Protein AF-0000000087526641 (afdb_homodimer)

Structure (mmCIF, N/CA/C/O backbone):
data_AF-0000000087526641-model_v1
#
loop_
_entity.id
_entity.type
_entity.pdbx_description
1 polymer 'Acetyltransferase (Isoleucine patch superfamily)'
#
loop_
_atom_site.group_PDB
_atom_site.id
_atom_site.type_symbol
_atom_site.label_atom_id
_atom_site.label_alt_id
_atom_site.label_comp_id
_atom_site.label_asym_id
_atom_site.label_entity_id
_atom_site.label_seq_id
_atom_site.pdbx_PDB_ins_code
_atom_site.Cartn_x
_atom_site.Cartn_y
_atom_site.Cartn_z
_atom_site.occupancy
_atom_site.B_iso_or_equiv
_atom_site.auth_seq_id
_atom_site.auth_comp_id
_atom_site.auth_asym_id
_atom_site.auth_atom_id
_atom_site.pdbx_PDB_model_num
ATOM 1 N N . MET A 1 1 ? -10.688 6.406 -19.516 1 28.36 1 MET A N 1
ATOM 2 C CA . MET A 1 1 ? -10.789 7.805 -19.109 1 28.36 1 MET A CA 1
ATOM 3 C C . MET A 1 1 ? -11.125 7.918 -17.625 1 28.36 1 MET A C 1
ATOM 5 O O . MET A 1 1 ? -11.938 7.152 -17.109 1 28.36 1 MET A O 1
ATOM 9 N N . PRO A 1 2 ? -10.258 8.531 -16.812 1 39.28 2 PRO A N 1
ATOM 10 C CA . PRO A 1 2 ? -10.672 8.625 -15.414 1 39.28 2 PRO A CA 1
ATOM 11 C C . PRO A 1 2 ? -12.102 9.133 -15.25 1 39.28 2 PRO A C 1
ATOM 13 O O . PRO A 1 2 ? -12.586 9.891 -16.094 1 39.28 2 PRO A O 1
ATOM 16 N N . ASP A 1 3 ? -12.977 8.375 -14.781 1 41.03 3 ASP A N 1
ATOM 17 C CA . ASP A 1 3 ? -14.375 8.766 -14.656 1 41.03 3 ASP A CA 1
ATOM 18 C C . ASP A 1 3 ? -14.5 10.219 -14.188 1 41.03 3 ASP A C 1
ATOM 20 O O . ASP A 1 3 ? -14.203 10.531 -13.039 1 41.03 3 ASP A O 1
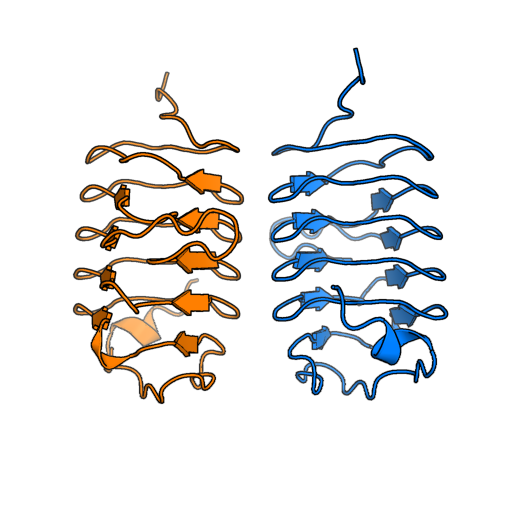ATOM 24 N N . LYS A 1 4 ? -14.266 11.195 -14.984 1 44.34 4 LYS A N 1
ATOM 25 C CA . LYS A 1 4 ? -14.438 12.641 -14.828 1 44.34 4 LYS A CA 1
ATOM 26 C C . LYS A 1 4 ? -15.68 12.961 -13.992 1 44.34 4 LYS A C 1
ATOM 28 O O . LYS A 1 4 ? -15.859 14.094 -13.562 1 44.34 4 LYS A O 1
ATOM 33 N N . SER A 1 5 ? -16.641 12.141 -14.07 1 49.41 5 SER A N 1
ATOM 34 C CA . SER A 1 5 ? -17.953 12.477 -13.492 1 49.41 5 SER A CA 1
ATOM 35 C C . SER A 1 5 ? -17.859 12.656 -11.984 1 49.41 5 SER A C 1
ATOM 37 O O . SER A 1 5 ? -18.562 13.484 -11.406 1 49.41 5 SER A O 1
ATOM 39 N N . ARG A 1 6 ? -16.891 11.953 -11.359 1 49.66 6 ARG A N 1
ATOM 40 C CA . ARG A 1 6 ? -16.891 12.008 -9.898 1 49.66 6 ARG A CA 1
ATOM 41 C C . ARG A 1 6 ? -16.531 13.406 -9.398 1 49.66 6 ARG A C 1
ATOM 43 O O . ARG A 1 6 ? -17.016 13.844 -8.359 1 49.66 6 ARG A O 1
ATOM 50 N N . PHE A 1 7 ? -15.766 14.125 -10.195 1 58.38 7 PHE A N 1
ATOM 51 C CA . PHE A 1 7 ? -15.32 15.422 -9.695 1 58.38 7 PHE A CA 1
ATOM 52 C C . PHE A 1 7 ? -16.328 16.516 -10.031 1 58.38 7 PHE A C 1
ATOM 54 O O . PHE A 1 7 ? -16.297 17.594 -9.445 1 58.38 7 PHE A O 1
ATOM 61 N N . GLU A 1 8 ? -17 16.312 -11.117 1 62.09 8 GLU A N 1
ATOM 62 C CA . GLU A 1 8 ? -18 17.328 -11.398 1 62.09 8 GLU A CA 1
ATOM 63 C C . GLU A 1 8 ? -18.938 17.516 -10.211 1 62.09 8 GLU A C 1
ATOM 65 O O . GLU A 1 8 ? -19.359 18.641 -9.914 1 62.09 8 GLU A O 1
ATOM 70 N N . HIS A 1 9 ? -19.219 16.422 -9.469 1 80.5 9 HIS A N 1
ATOM 71 C CA . HIS A 1 9 ? -20.094 16.516 -8.305 1 80.5 9 HIS A CA 1
ATOM 72 C C . HIS A 1 9 ? -19.391 16.016 -7.051 1 80.5 9 HIS A C 1
ATOM 74 O O . HIS A 1 9 ? -19.938 15.172 -6.324 1 80.5 9 HIS A O 1
ATOM 80 N N . TRP A 1 10 ? -18.375 16.688 -6.691 1 84.5 10 TRP A N 1
ATOM 81 C CA . TRP A 1 10 ? -17.641 16.25 -5.504 1 84.5 10 TRP A CA 1
ATOM 82 C C . TRP A 1 10 ? -18.422 16.547 -4.238 1 84.5 10 TRP A C 1
ATOM 84 O O . TRP A 1 10 ? -19.016 17.625 -4.109 1 84.5 10 TRP A O 1
ATOM 94 N N . GLU A 1 11 ? -18.484 15.492 -3.361 1 88.25 11 GLU A N 1
ATOM 95 C CA . GLU A 1 11 ? -19.062 15.648 -2.031 1 88.25 11 GLU A CA 1
ATOM 96 C C . GLU A 1 11 ? -18.094 15.195 -0.948 1 88.25 11 GLU A C 1
ATOM 98 O O . GLU A 1 11 ? -17.281 14.289 -1.168 1 88.25 11 GLU A O 1
ATOM 103 N N . TYR A 1 12 ? -18.125 15.969 0.094 1 91.25 12 TYR A N 1
ATOM 104 C CA . TYR A 1 12 ? -17.328 15.555 1.242 1 91.25 12 TYR A CA 1
ATOM 105 C C . TYR A 1 12 ? -17.641 14.117 1.633 1 91.25 12 TYR A C 1
ATOM 107 O O . TYR A 1 12 ? -18.812 13.742 1.772 1 91.25 12 TYR A O 1
ATOM 115 N N . PRO A 1 13 ? -16.625 13.383 1.799 1 93.81 13 PRO A N 1
ATOM 116 C CA . PRO A 1 13 ? -16.891 11.984 2.123 1 93.81 13 PRO A CA 1
ATOM 117 C C . PRO A 1 13 ? -17.406 11.797 3.551 1 93.81 13 PRO A C 1
ATOM 119 O O . PRO A 1 13 ? -17.047 12.57 4.445 1 93.81 13 PRO A O 1
ATOM 122 N N . GLU A 1 14 ? -18.312 10.805 3.734 1 96.38 14 GLU A N 1
ATOM 123 C CA . GLU A 1 14 ? -18.672 10.406 5.086 1 96.38 14 GLU A CA 1
ATOM 124 C C . GLU A 1 14 ? -17.531 9.672 5.777 1 96.38 14 GLU A C 1
ATOM 126 O O . GLU A 1 14 ? -17.078 8.633 5.305 1 96.38 14 GLU A O 1
ATOM 131 N N . ILE A 1 15 ? -17.062 10.266 6.895 1 97.69 15 ILE A N 1
ATOM 132 C CA . ILE A 1 15 ? -15.906 9.711 7.594 1 97.69 15 ILE A CA 1
ATOM 133 C C . ILE A 1 15 ? -16.297 9.367 9.031 1 97.69 15 ILE A C 1
ATOM 135 O O . ILE A 1 15 ? -16.781 10.219 9.773 1 97.69 15 ILE A O 1
ATOM 139 N N . LYS A 1 16 ? -16.188 8.109 9.398 1 98.12 16 LYS A N 1
ATOM 140 C CA . LYS A 1 16 ? -16.266 7.637 10.773 1 98.12 16 LYS A CA 1
ATOM 141 C C . LYS A 1 16 ? -14.883 7.234 11.297 1 98.12 16 LYS A C 1
ATOM 143 O O . LYS A 1 16 ? -14.156 6.496 10.625 1 98.12 16 LYS A O 1
ATOM 148 N N . ASP A 1 17 ? -14.57 7.688 12.469 1 98.38 17 ASP A N 1
ATOM 149 C CA . ASP A 1 17 ? -13.25 7.457 13.047 1 98.38 17 ASP A CA 1
ATOM 150 C C . ASP A 1 17 ? -12.945 5.961 13.141 1 98.38 17 ASP A C 1
ATOM 152 O O . ASP A 1 17 ? -13.688 5.207 13.766 1 98.38 17 ASP A O 1
ATOM 156 N N . GLY A 1 18 ? -11.812 5.617 12.438 1 97.88 18 GLY A N 1
ATOM 157 C CA . GLY A 1 18 ? -11.344 4.246 12.539 1 97.88 18 GLY A CA 1
ATOM 158 C C . GLY A 1 18 ? -12.125 3.279 11.672 1 97.88 18 GLY A C 1
ATOM 159 O O . GLY A 1 18 ? -11.906 2.068 11.734 1 97.88 18 GLY A O 1
ATOM 160 N N . ALA A 1 19 ? -13.016 3.766 10.93 1 97.62 19 ALA A N 1
ATOM 161 C CA . ALA A 1 19 ? -13.836 2.91 10.07 1 97.62 19 ALA A CA 1
ATOM 162 C C . ALA A 1 19 ? -13.57 3.195 8.602 1 97.62 19 ALA A C 1
ATOM 164 O O . ALA A 1 19 ? -13.258 4.328 8.227 1 97.62 19 ALA A O 1
ATOM 165 N N . LEU A 1 20 ? -13.742 2.168 7.828 1 97.69 20 LEU A N 1
ATOM 166 C CA . LEU A 1 20 ? -13.57 2.32 6.387 1 97.69 20 LEU A CA 1
ATOM 167 C C . LEU A 1 20 ? -14.648 3.225 5.805 1 97.69 20 LEU A C 1
ATOM 169 O O . LEU A 1 20 ? -15.82 3.125 6.184 1 97.69 20 LEU A O 1
ATOM 173 N N . THR A 1 21 ? -14.281 4.148 4.918 1 97.5 21 THR A N 1
ATOM 174 C CA . THR A 1 21 ? -15.25 4.863 4.094 1 97.5 21 THR A CA 1
ATOM 175 C C . THR A 1 21 ? -15.82 3.953 3.01 1 97.5 21 THR A C 1
ATOM 177 O O . THR A 1 21 ? -15.359 2.822 2.84 1 97.5 21 THR A O 1
ATOM 180 N N . LYS A 1 22 ? -16.781 4.449 2.27 1 95.5 22 LYS A N 1
ATOM 181 C CA . LYS A 1 22 ? -17.328 3.676 1.162 1 95.5 22 LYS A CA 1
ATOM 182 C C . LYS A 1 22 ? -16.297 3.482 0.054 1 95.5 22 LYS A C 1
ATOM 184 O O . LYS A 1 22 ? -16.484 2.645 -0.833 1 95.5 22 LYS A O 1
ATOM 189 N N . PHE A 1 23 ? -15.227 4.254 0.122 1 95.44 23 PHE A N 1
ATOM 190 C CA . PHE A 1 23 ? -14.172 4.172 -0.886 1 95.44 23 PHE A CA 1
ATOM 191 C C . PHE A 1 23 ? -13.016 3.318 -0.39 1 95.44 23 PHE A C 1
ATOM 193 O O . PHE A 1 23 ? -11.953 3.289 -1.01 1 95.44 23 PHE A O 1
ATOM 200 N N . ASN A 1 24 ? -13.109 2.719 0.778 1 97.19 24 ASN A N 1
ATOM 201 C CA . ASN A 1 24 ? -12.219 1.711 1.341 1 97.19 24 ASN A CA 1
ATOM 202 C C . ASN A 1 24 ? -10.906 2.328 1.821 1 97.19 24 ASN A C 1
ATOM 204 O O . ASN A 1 24 ? -9.844 1.716 1.695 1 97.19 24 ASN A O 1
ATOM 208 N N . TRP A 1 25 ? -10.977 3.568 2.182 1 97.88 25 TRP A N 1
ATOM 209 C CA . TRP A 1 25 ? -9.891 4.152 2.961 1 97.88 25 TRP A CA 1
ATOM 210 C C . TRP A 1 25 ? -10.383 4.586 4.34 1 97.88 25 TRP A C 1
ATOM 212 O O . TRP A 1 25 ? -11.594 4.68 4.574 1 97.88 25 TRP A O 1
ATOM 222 N N . LEU A 1 26 ? -9.438 4.703 5.301 1 97.69 26 LEU A N 1
ATOM 223 C CA . LEU A 1 26 ? -9.898 5.062 6.637 1 97.69 26 LEU A CA 1
ATOM 224 C C . LEU A 1 26 ? -8.938 6.039 7.301 1 97.69 26 LEU A C 1
ATOM 226 O O . LEU A 1 26 ? -7.805 6.215 6.844 1 97.69 26 LEU A O 1
ATOM 230 N N . VAL A 1 27 ? -9.469 6.781 8.289 1 98.5 27 VAL A N 1
ATOM 231 C CA . VAL A 1 27 ? -8.711 7.707 9.125 1 98.5 27 VAL A CA 1
ATOM 232 C C . VAL A 1 27 ? -8.914 7.367 10.594 1 98.5 27 VAL A C 1
ATOM 234 O O . VAL A 1 27 ? -10.039 7.09 11.023 1 98.5 27 VAL A O 1
ATOM 237 N N . GLN A 1 28 ? -7.836 7.215 11.281 1 98.62 28 GLN A N 1
ATOM 238 C CA . GLN A 1 28 ? -7.875 7.219 12.734 1 98.62 28 GLN A CA 1
ATOM 239 C C . GLN A 1 28 ? -7.625 8.617 13.289 1 98.62 28 GLN A C 1
ATOM 241 O O . GLN A 1 28 ? -6.789 9.359 12.766 1 98.62 28 GLN A O 1
ATOM 246 N N . ASN A 1 29 ? -8.383 8.977 14.406 1 98.56 29 ASN A N 1
ATOM 247 C CA . ASN A 1 29 ? -8.281 10.312 14.984 1 98.56 29 ASN A CA 1
ATOM 248 C C . ASN A 1 29 ? -8.773 11.383 14.016 1 98.56 29 ASN A C 1
ATOM 250 O O . ASN A 1 29 ? -8.062 12.359 13.75 1 98.56 29 ASN A O 1
ATOM 254 N N . LYS A 1 30 ? -9.969 11.203 13.555 1 98.19 30 LYS A N 1
ATOM 255 C CA . LYS A 1 30 ? -10.57 12.023 12.508 1 98.19 30 LYS A CA 1
ATOM 256 C C . LYS A 1 30 ? -10.602 13.492 12.906 1 98.19 30 LYS A C 1
ATOM 258 O O . LYS A 1 30 ? -10.539 14.375 12.055 1 98.19 30 LYS A O 1
ATOM 263 N N . ALA A 1 31 ? -10.688 13.766 14.148 1 98.31 31 ALA A N 1
ATOM 264 C CA . ALA A 1 31 ? -10.742 15.141 14.625 1 98.31 31 ALA A CA 1
ATOM 265 C C . ALA A 1 31 ? -9.508 15.93 14.18 1 98.31 31 ALA A C 1
ATOM 267 O O . ALA A 1 31 ? -9.547 17.156 14.094 1 98.31 31 ALA A O 1
ATOM 268 N N . GLY A 1 32 ? -8.406 15.195 13.891 1 98.81 32 GLY A N 1
ATOM 269 C CA . GLY A 1 32 ? -7.164 15.836 13.508 1 98.81 32 GLY A CA 1
ATOM 270 C C . GLY A 1 32 ? -7.023 16.016 12.008 1 98.81 32 GLY A C 1
ATOM 271 O O . GLY A 1 32 ? -6.02 16.547 11.531 1 98.81 32 GLY A O 1
ATOM 272 N N . LEU A 1 33 ? -7.973 15.609 11.211 1 98.75 33 LEU A N 1
ATOM 273 C CA . LEU A 1 33 ? -7.922 15.672 9.758 1 98.75 33 LEU A CA 1
ATOM 274 C C . LEU A 1 33 ? -8.633 16.922 9.242 1 98.75 33 LEU A C 1
ATOM 276 O O . LEU A 1 33 ? -9.781 17.188 9.617 1 98.75 33 LEU A O 1
ATOM 280 N N . GLU A 1 34 ? -7.973 17.719 8.523 1 98.69 34 GLU A N 1
ATOM 281 C CA . GLU A 1 34 ? -8.562 18.781 7.719 1 98.69 34 GLU A CA 1
ATOM 282 C C . GLU A 1 34 ? -8.516 18.438 6.234 1 98.69 34 GLU A C 1
ATOM 284 O O . GLU A 1 34 ? -7.441 18.25 5.668 1 98.69 34 GLU A O 1
ATOM 289 N N . LEU A 1 35 ? -9.633 18.375 5.613 1 98.19 35 LEU A N 1
ATOM 290 C CA . LEU A 1 35 ? -9.742 17.953 4.223 1 98.19 35 LEU A CA 1
ATOM 291 C C . LEU A 1 35 ? -10.281 19.078 3.355 1 98.19 35 LEU A C 1
ATOM 293 O O . LEU A 1 35 ? -11.352 19.625 3.639 1 98.19 35 LEU A O 1
ATOM 297 N N . GLY A 1 36 ? -9.5 19.375 2.334 1 97.69 36 GLY A N 1
ATOM 298 C CA . GLY A 1 36 ? -9.891 20.438 1.414 1 97.69 36 GLY A CA 1
ATOM 299 C C . GLY A 1 36 ? -10.852 19.969 0.34 1 97.69 36 GLY A C 1
ATOM 300 O O . GLY A 1 36 ? -11.312 18.828 0.363 1 97.69 36 GLY A O 1
ATOM 301 N N . TYR A 1 37 ? -11.148 20.859 -0.579 1 96.44 37 TYR A N 1
ATOM 302 C CA . TYR A 1 37 ? -12.102 20.641 -1.658 1 96.44 37 TYR A CA 1
ATOM 303 C C . TYR A 1 37 ? -11.5 19.75 -2.74 1 96.44 37 TYR A C 1
ATOM 305 O O . TYR A 1 37 ? -10.328 19.906 -3.098 1 96.44 37 TYR A O 1
ATOM 313 N N . ARG A 1 38 ? -12.328 18.766 -3.264 1 97 38 ARG A N 1
ATOM 314 C CA . ARG A 1 38 ? -12.008 17.938 -4.43 1 97 38 ARG A CA 1
ATOM 315 C C . ARG A 1 38 ? -10.758 17.109 -4.188 1 97 38 ARG A C 1
ATOM 317 O O . ARG A 1 38 ? -9.93 16.938 -5.086 1 97 38 ARG A O 1
ATOM 324 N N . VAL A 1 39 ? -10.57 16.719 -2.949 1 97.81 39 VAL A N 1
ATOM 325 C CA . VAL A 1 39 ? -9.523 15.75 -2.633 1 97.81 39 VAL A CA 1
ATOM 326 C C . VAL A 1 39 ? -9.961 14.359 -3.076 1 97.81 39 VAL A C 1
ATOM 328 O O . VAL A 1 39 ? -11.117 13.977 -2.896 1 97.81 39 VAL A O 1
ATOM 331 N N . ASP A 1 40 ? -9.023 13.625 -3.666 1 97.31 40 ASP A N 1
ATOM 332 C CA . ASP A 1 40 ? -9.242 12.25 -4.09 1 97.31 40 ASP A CA 1
ATOM 333 C C . ASP A 1 40 ? -8.312 11.289 -3.348 1 97.31 40 ASP A C 1
ATOM 335 O O . ASP A 1 40 ? -7.094 11.383 -3.469 1 97.31 40 ASP A O 1
ATOM 339 N N . ILE A 1 41 ? -8.852 10.359 -2.59 1 98.38 41 ILE A N 1
ATOM 340 C CA . ILE A 1 41 ? -8.062 9.398 -1.818 1 98.38 41 ILE A CA 1
ATOM 341 C C . ILE A 1 41 ? -8.367 7.98 -2.299 1 98.38 41 ILE A C 1
ATOM 343 O O . ILE A 1 41 ? -9.516 7.531 -2.246 1 98.38 41 ILE A O 1
ATOM 347 N N . GLY A 1 42 ? -7.277 7.273 -2.68 1 98.5 42 GLY A N 1
ATOM 348 C CA . GLY A 1 42 ? -7.426 5.938 -3.236 1 98.5 42 GLY A CA 1
ATOM 349 C C . GLY A 1 42 ? -7.727 4.883 -2.189 1 98.5 42 GLY A C 1
ATOM 350 O O . GLY A 1 42 ? -7.438 5.074 -1.007 1 98.5 42 GLY A O 1
ATOM 351 N N 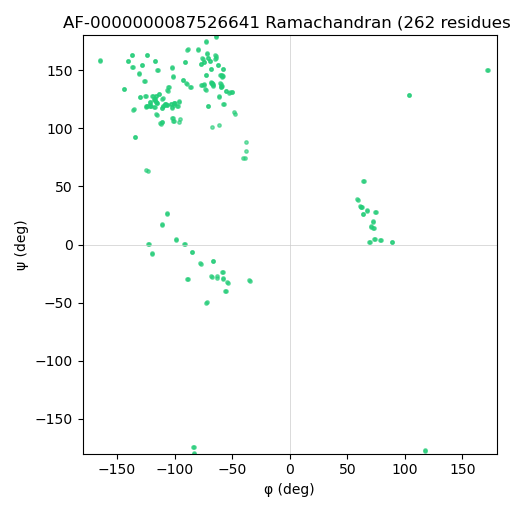. ALA A 1 43 ? -8.273 3.752 -2.672 1 98.19 43 ALA A N 1
ATOM 352 C CA . ALA A 1 43 ? -8.648 2.633 -1.809 1 98.19 43 ALA A CA 1
ATOM 353 C C . ALA A 1 43 ? -7.438 2.117 -1.03 1 98.19 43 ALA A C 1
ATOM 355 O O . ALA A 1 43 ? -6.309 2.18 -1.515 1 98.19 43 ALA A O 1
ATOM 356 N N . PHE A 1 44 ? -7.688 1.664 0.286 1 98.75 44 PHE A N 1
ATOM 357 C CA . PHE A 1 44 ? -6.711 0.988 1.136 1 98.75 44 PHE A CA 1
ATOM 358 C C . PHE A 1 44 ? -5.652 1.965 1.626 1 98.75 44 PHE A C 1
ATOM 360 O O . PHE A 1 44 ? -4.531 1.562 1.95 1 98.75 44 PHE A O 1
ATOM 367 N N . THR A 1 45 ? -5.996 3.254 1.57 1 98.81 45 THR A N 1
ATOM 368 C CA . THR A 1 45 ? -5.16 4.27 2.197 1 98.81 45 THR A CA 1
ATOM 369 C C . THR A 1 45 ? -5.523 4.438 3.67 1 98.81 45 THR A C 1
ATOM 371 O O . THR A 1 45 ? -6.703 4.418 4.027 1 98.81 45 THR A O 1
ATOM 374 N N . TYR A 1 46 ? -4.504 4.508 4.449 1 98.81 46 TYR A N 1
ATOM 375 C CA . TYR A 1 46 ? -4.645 4.656 5.895 1 98.81 46 TYR A CA 1
ATOM 376 C C . TYR A 1 46 ? -4.062 5.984 6.363 1 98.81 46 TYR A C 1
ATOM 378 O O . TYR A 1 46 ? -2.918 6.316 6.043 1 98.81 46 TYR A O 1
ATOM 386 N N . ILE A 1 47 ? -4.891 6.75 7.133 1 98.88 47 ILE A N 1
ATOM 387 C CA . ILE A 1 47 ? -4.465 8.039 7.672 1 98.88 47 ILE A CA 1
ATOM 388 C C . ILE A 1 47 ? -4.559 8.016 9.195 1 98.88 47 ILE A C 1
ATOM 390 O O . ILE A 1 47 ? -5.617 7.715 9.758 1 98.88 47 ILE A O 1
ATOM 394 N N . ASN A 1 48 ? -3.506 8.227 9.852 1 98.75 48 ASN A N 1
ATOM 395 C CA . ASN A 1 48 ? -3.506 8.516 11.281 1 98.75 48 ASN A CA 1
ATOM 396 C C . ASN A 1 48 ? -3.299 10 11.555 1 98.75 48 ASN A C 1
ATOM 398 O O . ASN A 1 48 ? -2.182 10.508 11.43 1 98.75 48 ASN A O 1
ATOM 402 N N . ALA A 1 49 ? -4.352 10.703 12.016 1 98.81 49 ALA A N 1
ATOM 403 C CA . ALA A 1 49 ? -4.328 12.164 12.102 1 98.81 49 ALA A CA 1
ATOM 404 C C . ALA A 1 49 ? -4.195 12.625 13.555 1 98.81 49 ALA A C 1
ATOM 406 O O . ALA A 1 49 ? -4.621 13.734 13.898 1 98.81 49 ALA A O 1
ATOM 407 N N . ARG A 1 50 ? -3.605 11.805 14.375 1 98.56 50 ARG A N 1
ATOM 408 C CA . ARG A 1 50 ? -3.518 12.078 15.805 1 98.56 50 ARG A CA 1
ATOM 409 C C . ARG A 1 50 ? -2.854 13.43 16.062 1 98.56 50 ARG A C 1
ATOM 411 O O . ARG A 1 50 ? -3.27 14.172 16.953 1 98.56 50 ARG A O 1
ATOM 418 N N . PHE A 1 51 ? -1.833 13.758 15.32 1 98.75 51 PHE A N 1
ATOM 419 C CA . PHE A 1 51 ? -1.102 15 15.531 1 98.75 51 PHE A CA 1
ATOM 420 C C . PHE A 1 51 ? -1.329 15.969 14.383 1 98.75 51 PHE A C 1
ATOM 422 O O . PHE A 1 51 ? -0.523 16.875 14.156 1 98.75 51 PHE A O 1
ATOM 429 N N . GLY A 1 52 ? -2.334 15.703 13.656 1 98.81 52 GLY A N 1
ATOM 430 C CA . GLY A 1 52 ? -2.756 16.641 12.625 1 98.81 52 GLY A CA 1
ATOM 431 C C . GLY A 1 52 ? -2.357 16.203 11.227 1 98.81 52 GLY A C 1
ATOM 432 O O . GLY A 1 52 ? -1.215 15.805 11 1 98.81 52 GLY A O 1
ATOM 433 N N . VAL A 1 53 ? -3.275 16.172 10.32 1 98.94 53 VAL A N 1
ATOM 434 C CA . VAL A 1 53 ? -3.078 15.984 8.883 1 98.94 53 VAL A CA 1
ATOM 435 C C . VAL A 1 53 ? -3.936 16.984 8.109 1 98.94 53 VAL A C 1
ATOM 437 O O . VAL A 1 53 ? -5.16 17 8.25 1 98.94 53 VAL A O 1
ATOM 440 N N . ILE A 1 54 ? -3.314 17.828 7.402 1 98.94 54 ILE A N 1
ATOM 441 C CA . ILE A 1 54 ? -4 18.797 6.551 1 98.94 54 ILE A CA 1
ATOM 442 C C . ILE A 1 54 ? -3.83 18.406 5.086 1 98.94 54 ILE A C 1
ATOM 444 O O . ILE A 1 54 ? -2.707 18.266 4.598 1 98.94 54 ILE A O 1
ATOM 448 N N . ILE A 1 55 ? -4.895 18.188 4.426 1 98.94 55 ILE A N 1
ATOM 449 C CA . ILE A 1 55 ? -4.918 17.891 2.996 1 98.94 55 ILE A CA 1
ATOM 450 C C . ILE A 1 55 ? -5.652 19.016 2.258 1 98.94 55 ILE A C 1
ATOM 452 O O . ILE A 1 55 ? -6.867 19.172 2.412 1 98.94 55 ILE A O 1
ATOM 456 N N . GLU A 1 56 ? -4.902 19.766 1.467 1 98.88 56 GLU A N 1
ATOM 457 C CA . GLU A 1 56 ? -5.461 20.953 0.827 1 98.88 56 GLU A CA 1
ATOM 458 C C . GLU A 1 56 ? -6.203 20.594 -0.458 1 98.88 56 GLU A C 1
ATOM 460 O O . GLU A 1 56 ? -6.285 19.422 -0.821 1 98.88 56 GLU A O 1
ATOM 465 N N . ASP A 1 57 ? -6.742 21.625 -1.109 1 98.62 57 ASP A N 1
ATOM 466 C CA . ASP A 1 57 ? -7.645 21.469 -2.242 1 98.62 57 ASP A CA 1
ATOM 467 C C . ASP A 1 57 ? -6.969 20.703 -3.383 1 98.62 57 ASP A C 1
ATOM 469 O O . ASP A 1 57 ? -5.793 20.938 -3.674 1 98.62 57 ASP A O 1
ATOM 473 N N . ASN A 1 58 ? -7.656 19.766 -3.982 1 98.5 58 ASN A N 1
ATOM 474 C CA . ASN A 1 58 ? -7.309 19.109 -5.242 1 98.5 58 ASN A CA 1
ATOM 475 C C . ASN A 1 58 ? -6.137 18.156 -5.074 1 98.5 58 ASN A C 1
ATOM 477 O O . ASN A 1 58 ? -5.473 17.797 -6.051 1 98.5 58 ASN A O 1
ATOM 481 N N . VAL A 1 59 ? -5.84 17.875 -3.861 1 98.81 59 VAL A N 1
ATOM 482 C CA . VAL A 1 59 ? -4.809 16.859 -3.625 1 98.81 59 VAL A CA 1
ATOM 483 C C . VAL A 1 59 ? -5.305 15.5 -4.086 1 98.81 59 VAL A C 1
ATOM 485 O O . VAL A 1 59 ? -6.477 15.156 -3.891 1 98.81 59 VAL A O 1
ATOM 488 N N . GLN A 1 60 ? -4.441 14.719 -4.746 1 98.81 60 GLN A N 1
ATOM 489 C CA . GLN A 1 60 ? -4.703 13.344 -5.156 1 98.81 60 GLN A CA 1
ATOM 490 C C . GLN A 1 60 ? -3.768 12.367 -4.453 1 98.81 60 GLN A C 1
ATOM 492 O O . GLN A 1 60 ? -2.547 12.516 -4.512 1 98.81 60 GLN A O 1
ATOM 497 N N . ILE A 1 61 ? -4.316 11.422 -3.758 1 98.88 61 ILE A N 1
ATOM 498 C CA . ILE A 1 61 ? -3.568 10.375 -3.072 1 98.88 61 ILE A CA 1
ATOM 499 C C . ILE A 1 61 ? -3.898 9.016 -3.686 1 98.88 61 ILE A C 1
ATOM 501 O O . ILE A 1 61 ? -5.062 8.617 -3.723 1 98.88 61 ILE A O 1
ATOM 505 N N . GLY A 1 62 ? -2.881 8.305 -4.188 1 98.69 62 GLY A N 1
ATOM 506 C CA . GLY A 1 62 ? -3.076 6.977 -4.754 1 98.69 62 GLY A CA 1
ATOM 507 C C . GLY A 1 62 ? -3.562 5.957 -3.738 1 98.69 62 GLY A C 1
ATOM 508 O O . GLY A 1 62 ? -3.799 6.297 -2.576 1 98.69 62 GLY A O 1
ATOM 509 N N . SER A 1 63 ? -3.768 4.73 -4.246 1 98.62 63 SER A N 1
ATOM 510 C CA . SER A 1 63 ? -4.219 3.645 -3.385 1 98.62 63 SER A CA 1
ATOM 511 C C . SER A 1 63 ? -3.074 3.1 -2.537 1 98.62 63 SER A C 1
ATOM 513 O O . SER A 1 63 ? -1.902 3.275 -2.879 1 98.62 63 SER A O 1
ATOM 515 N N . HIS A 1 64 ? -3.418 2.5 -1.379 1 98.88 64 HIS A N 1
ATOM 516 C CA . HIS A 1 64 ? -2.477 1.759 -0.545 1 98.88 64 HIS A CA 1
ATOM 517 C C . HIS A 1 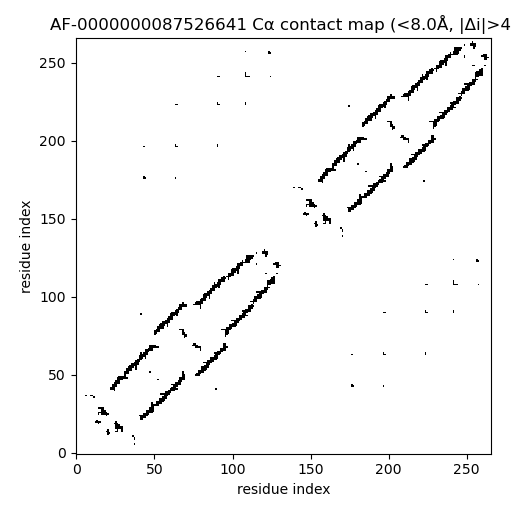64 ? -1.434 2.688 0.067 1 98.88 64 HIS A C 1
ATOM 519 O O . HIS A 1 64 ? -0.275 2.301 0.236 1 98.88 64 HIS A O 1
ATOM 525 N N . CYS A 1 65 ? -1.767 3.938 0.31 1 98.94 65 CYS A N 1
ATOM 526 C CA . CYS A 1 65 ? -0.838 4.855 0.957 1 98.94 65 CYS A CA 1
ATOM 527 C C . CYS A 1 65 ? -1.018 4.84 2.471 1 98.94 65 CYS A C 1
ATOM 529 O O . CYS A 1 65 ? -2.025 4.34 2.975 1 98.94 65 CYS A O 1
ATOM 531 N N . SER A 1 66 ? -0.004 5.223 3.178 1 98.88 66 SER A N 1
ATOM 532 C CA . SER A 1 66 ? -0.036 5.445 4.621 1 98.88 66 SER A CA 1
ATOM 533 C C . SER A 1 66 ? 0.427 6.855 4.973 1 98.88 66 SER A C 1
ATOM 535 O O . SER A 1 66 ? 1.531 7.262 4.602 1 98.88 66 SER A O 1
ATOM 537 N N . ILE A 1 67 ? -0.44 7.656 5.598 1 98.81 67 ILE A N 1
ATOM 538 C CA . ILE A 1 67 ? -0.147 9.008 6.066 1 98.81 67 ILE A CA 1
ATOM 539 C C . ILE A 1 67 ? -0.157 9.039 7.59 1 98.81 67 ILE A C 1
ATOM 541 O O . ILE A 1 67 ? -1.223 9.008 8.211 1 98.81 67 ILE A O 1
ATOM 545 N N . TYR A 1 68 ? 1.02 9.086 8.195 1 98.19 68 TYR A N 1
ATOM 546 C CA . TYR A 1 68 ? 1.157 8.938 9.641 1 98.19 68 TYR A CA 1
ATOM 547 C C . TYR A 1 68 ? 1.581 10.25 10.281 1 98.19 68 TYR A C 1
ATOM 549 O O . TYR A 1 68 ? 2.703 10.711 10.078 1 98.19 68 TYR A O 1
ATOM 557 N N . SER A 1 69 ? 0.717 10.758 11.141 1 98.75 69 SER A N 1
ATOM 558 C CA . SER A 1 69 ? 1.177 11.891 11.938 1 98.75 69 SER A CA 1
ATOM 559 C C . SER A 1 69 ? 1.929 11.422 13.18 1 98.75 69 SER A C 1
ATOM 561 O O . SER A 1 69 ? 2.482 12.234 13.922 1 98.75 69 SER A O 1
ATOM 563 N N . VAL A 1 70 ? 1.944 10.086 13.43 1 98.12 70 VAL A N 1
ATOM 564 C CA . VAL A 1 70 ? 2.686 9.469 14.523 1 98.12 70 VAL A CA 1
ATOM 565 C C . VAL A 1 70 ? 3.242 8.117 14.086 1 98.12 70 VAL A C 1
ATOM 567 O O . VAL A 1 70 ? 2.559 7.352 13.406 1 98.12 70 VAL A O 1
ATOM 570 N N . SER A 1 71 ? 4.52 7.895 14.406 1 94.62 71 SER A N 1
ATOM 571 C CA . SER A 1 71 ? 5.148 6.598 14.18 1 94.62 71 SER A CA 1
ATOM 572 C C . SER A 1 71 ? 5.215 5.777 15.461 1 94.62 71 SER A C 1
ATOM 574 O O . SER A 1 71 ? 5.82 6.203 16.453 1 94.62 71 SER A O 1
ATOM 576 N N . THR A 1 72 ? 4.621 4.684 15.414 1 89.06 72 THR A N 1
ATOM 577 C CA . THR A 1 72 ? 4.633 3.842 16.594 1 89.06 72 THR A CA 1
ATOM 578 C C . THR A 1 72 ? 5.977 3.133 16.75 1 89.06 72 THR A C 1
ATOM 580 O O . THR A 1 72 ? 6.266 2.547 17.797 1 89.06 72 THR A O 1
ATOM 583 N N . ILE A 1 73 ? 6.707 3.115 15.695 1 87.38 73 ILE A N 1
ATOM 584 C CA . ILE A 1 73 ? 7.992 2.43 15.695 1 87.38 73 ILE A CA 1
ATOM 585 C C . ILE A 1 73 ? 9 3.223 16.531 1 87.38 73 ILE A C 1
ATOM 587 O O . ILE A 1 73 ? 9.641 2.674 17.422 1 87.38 73 ILE A O 1
ATOM 591 N N . ASP A 1 74 ? 9.102 4.539 16.266 1 90.62 74 ASP A N 1
ATOM 592 C CA . ASP A 1 74 ? 10.109 5.344 16.938 1 90.62 74 ASP A CA 1
ATOM 593 C C . ASP A 1 74 ? 9.461 6.516 17.688 1 90.62 74 ASP A C 1
ATOM 595 O O . ASP A 1 74 ? 10.156 7.41 18.172 1 90.62 74 ASP A O 1
ATOM 599 N N . ASP A 1 75 ? 8.141 6.66 17.656 1 93.81 75 ASP A N 1
ATOM 600 C CA . ASP A 1 75 ? 7.332 7.645 18.359 1 93.81 75 ASP A CA 1
ATOM 601 C C . ASP A 1 75 ? 7.531 9.039 17.781 1 93.81 75 ASP A C 1
ATOM 603 O O . ASP A 1 75 ? 7.324 10.047 18.469 1 93.81 75 ASP A O 1
ATOM 607 N N . LYS A 1 76 ? 8.094 9.031 16.641 1 96.81 76 LYS A N 1
ATOM 608 C CA . LYS A 1 76 ? 8.133 10.32 15.953 1 96.81 76 LYS A CA 1
ATOM 609 C C . LYS A 1 76 ? 6.73 10.867 15.727 1 96.81 76 LYS A C 1
ATOM 611 O O . LYS A 1 76 ? 5.82 10.125 15.359 1 96.81 76 LYS A O 1
ATOM 616 N N . GLN A 1 77 ? 6.566 12.148 15.984 1 98.5 77 GLN A N 1
ATOM 617 C CA . GLN A 1 77 ? 5.281 12.828 15.859 1 98.5 77 GLN A CA 1
ATOM 618 C C . GLN A 1 77 ? 5.418 14.117 15.055 1 98.5 77 GLN A C 1
ATOM 620 O O . GLN A 1 77 ? 6.477 14.742 15.055 1 98.5 77 GLN A O 1
ATOM 625 N N . GLY A 1 78 ? 4.449 14.453 14.359 1 98.69 78 GLY A N 1
ATOM 626 C CA . GLY A 1 78 ? 4.445 15.734 13.656 1 98.69 78 GLY A CA 1
ATOM 627 C C . GLY A 1 78 ? 3.277 15.883 12.703 1 98.69 78 GLY A C 1
ATOM 628 O O . GLY A 1 78 ? 2.801 14.898 12.133 1 98.69 78 GLY A O 1
ATOM 629 N N . ARG A 1 79 ? 2.883 17.109 12.539 1 98.88 79 ARG A N 1
ATOM 630 C CA . ARG A 1 79 ? 1.811 17.422 11.602 1 98.88 79 ARG A CA 1
ATOM 631 C C . ARG A 1 79 ? 2.25 17.172 10.156 1 98.88 79 ARG A C 1
ATOM 633 O O . ARG A 1 79 ? 3.383 17.5 9.789 1 98.88 79 ARG A O 1
ATOM 640 N N . ILE A 1 80 ? 1.377 16.609 9.375 1 98.94 80 ILE A N 1
ATOM 641 C CA . ILE A 1 80 ? 1.608 16.453 7.941 1 98.94 80 ILE A CA 1
ATOM 642 C C . ILE A 1 80 ? 0.777 17.469 7.168 1 98.94 80 ILE A C 1
ATOM 644 O O . ILE A 1 80 ? -0.39 17.703 7.492 1 98.94 80 ILE A O 1
ATOM 648 N N . VAL A 1 81 ? 1.389 18.078 6.203 1 99 81 VAL A N 1
ATOM 649 C CA . VAL A 1 81 ? 0.665 19 5.32 1 99 81 VAL A CA 1
ATOM 650 C C . VAL A 1 81 ? 0.865 18.562 3.867 1 99 81 VAL A C 1
ATOM 652 O O . VAL A 1 81 ? 1.996 18.516 3.381 1 99 81 VAL A O 1
ATOM 655 N N . LEU A 1 82 ? -0.201 18.234 3.205 1 99 82 LEU A N 1
ATOM 656 C CA . LEU A 1 82 ? -0.231 18.047 1.759 1 99 82 LEU A CA 1
ATOM 657 C C . LEU A 1 82 ? -0.823 19.266 1.067 1 99 82 LEU A C 1
ATOM 659 O O . LEU A 1 82 ? -2.037 19.484 1.11 1 99 82 LEU A O 1
ATOM 663 N N . GLU A 1 83 ? 0.038 20.047 0.429 1 98.94 83 GLU A N 1
ATOM 664 C CA . GLU A 1 83 ? -0.4 21.328 -0.105 1 98.94 83 GLU A CA 1
ATOM 665 C C . GLU A 1 83 ? -1.138 21.156 -1.429 1 98.94 83 GLU A C 1
ATOM 667 O O . GLU A 1 83 ? -1.081 20.078 -2.041 1 98.94 83 GLU A O 1
ATOM 672 N N . LYS A 1 84 ? -1.743 22.219 -1.782 1 98.81 84 LYS A N 1
ATOM 673 C CA . LYS A 1 84 ? -2.701 22.234 -2.885 1 98.81 84 LYS A CA 1
ATOM 674 C C . LYS A 1 84 ? -2.117 21.578 -4.129 1 98.81 84 LYS A C 1
ATOM 676 O O . LYS A 1 84 ? -0.968 21.828 -4.492 1 98.81 84 LYS A O 1
ATOM 681 N N . ASN A 1 85 ? -2.852 20.703 -4.719 1 98.81 85 ASN A N 1
ATOM 682 C CA . ASN A 1 85 ? -2.615 20.125 -6.035 1 98.81 85 ASN A CA 1
ATOM 683 C C . ASN A 1 85 ? -1.46 19.125 -6.008 1 98.81 85 ASN A C 1
ATOM 685 O O . ASN A 1 85 ? -1.001 18.672 -7.059 1 98.81 85 ASN A O 1
ATOM 689 N N . CYS A 1 86 ? -0.87 18.812 -4.867 1 98.81 86 CYS A N 1
ATOM 690 C CA . CYS A 1 86 ? 0.179 17.797 -4.891 1 98.81 86 CYS A CA 1
ATOM 691 C C . CYS A 1 86 ? -0.406 16.422 -5.137 1 98.81 86 CYS A C 1
ATOM 693 O O . CYS A 1 86 ? -1.618 16.219 -5.027 1 98.81 86 CYS A O 1
ATOM 695 N N . LYS A 1 87 ? 0.389 15.469 -5.57 1 98.94 87 LYS A N 1
ATOM 696 C CA . LYS A 1 87 ? -0.003 14.109 -5.906 1 98.94 87 LYS A CA 1
ATOM 697 C C . LYS A 1 87 ? 0.912 13.086 -5.227 1 98.94 87 LYS A C 1
ATOM 699 O O . LYS A 1 87 ? 2.137 13.211 -5.289 1 98.94 87 LYS A O 1
ATOM 704 N N . ILE A 1 88 ? 0.303 12.211 -4.562 1 98.94 88 ILE A N 1
ATOM 705 C CA . ILE A 1 88 ? 1.03 11.133 -3.9 1 98.94 88 ILE A CA 1
ATOM 706 C C . ILE A 1 88 ? 0.78 9.82 -4.633 1 98.94 88 ILE A C 1
ATOM 708 O O . ILE A 1 88 ? -0.357 9.344 -4.703 1 98.94 88 ILE A O 1
ATOM 712 N N . GLY A 1 89 ? 1.862 9.172 -5.152 1 98.81 89 GLY A N 1
ATOM 713 C CA . GLY A 1 89 ? 1.739 7.914 -5.871 1 98.81 89 GLY A CA 1
ATOM 714 C C . GLY A 1 89 ? 1.341 6.754 -4.98 1 98.81 89 GLY A C 1
ATOM 715 O O . GLY A 1 89 ? 1.579 6.781 -3.771 1 98.81 89 GLY A O 1
ATOM 716 N N . SER A 1 90 ? 0.773 5.738 -5.633 1 98.62 90 SER A N 1
ATOM 717 C CA . SER A 1 90 ? 0.273 4.578 -4.902 1 98.62 90 SER A CA 1
ATOM 718 C C . SER A 1 90 ? 1.381 3.918 -4.09 1 98.62 90 SER A C 1
ATOM 720 O O . SER A 1 90 ? 2.557 4.008 -4.445 1 98.62 90 SER A O 1
ATOM 722 N N . HIS A 1 91 ? 0.957 3.264 -2.936 1 98.88 91 HIS A N 1
ATOM 723 C CA . HIS A 1 91 ? 1.851 2.482 -2.09 1 98.88 91 HIS A CA 1
ATOM 724 C C . HIS A 1 91 ? 2.938 3.357 -1.476 1 98.88 91 HIS A C 1
ATOM 726 O O . HIS A 1 91 ? 4.039 2.883 -1.194 1 98.88 91 HIS A O 1
ATOM 732 N N . SER A 1 92 ? 2.707 4.645 -1.293 1 98.94 92 SER A N 1
ATOM 733 C CA . SER A 1 92 ? 3.684 5.543 -0.688 1 98.94 92 SER A CA 1
ATOM 734 C C . SER A 1 92 ? 3.336 5.84 0.766 1 98.94 92 SER A C 1
ATOM 736 O O . SER A 1 92 ? 2.178 5.723 1.169 1 98.94 92 SER A O 1
ATOM 738 N N . THR A 1 93 ? 4.336 6.117 1.566 1 98.88 93 THR A N 1
ATOM 739 C CA . THR A 1 93 ? 4.18 6.461 2.977 1 98.88 93 THR A CA 1
ATOM 740 C C . THR A 1 93 ? 4.715 7.863 3.254 1 98.88 93 THR A C 1
ATOM 742 O O . THR A 1 93 ? 5.824 8.203 2.83 1 98.88 93 THR A O 1
ATOM 745 N N . ILE A 1 94 ? 3.91 8.719 3.877 1 98.94 94 ILE A N 1
ATOM 746 C CA . ILE A 1 94 ? 4.328 10.031 4.352 1 98.94 94 ILE A CA 1
ATOM 747 C C . ILE A 1 94 ? 4.535 9.992 5.863 1 98.94 94 ILE A C 1
ATOM 749 O O . ILE A 1 94 ? 3.602 9.695 6.617 1 98.94 94 ILE A O 1
ATOM 753 N N . MET A 1 95 ? 5.695 10.289 6.309 1 98.75 95 MET A N 1
ATOM 754 C CA . MET A 1 95 ? 6.066 10.141 7.711 1 98.75 95 MET A CA 1
ATOM 755 C C . MET A 1 95 ? 5.734 11.406 8.5 1 98.75 95 MET A C 1
ATOM 757 O O . MET A 1 95 ? 5.469 12.453 7.91 1 98.75 95 MET A O 1
ATOM 761 N N . PRO A 1 96 ? 5.793 11.312 9.82 1 98.81 96 PRO A N 1
ATOM 762 C CA . PRO A 1 96 ? 5.371 12.453 10.641 1 98.81 96 PRO A CA 1
ATOM 763 C C . PRO A 1 96 ? 6.191 13.711 10.375 1 98.81 96 PRO A C 1
ATOM 765 O O . PRO A 1 96 ? 7.418 13.641 10.25 1 98.81 96 PRO A O 1
ATOM 768 N N . GLY A 1 97 ? 5.504 14.82 10.328 1 98.81 97 GLY A N 1
ATOM 769 C CA . GLY A 1 97 ? 6.176 16.109 10.273 1 98.81 97 GLY A CA 1
ATOM 770 C C . GLY A 1 97 ? 6.473 16.562 8.852 1 98.81 97 GLY A C 1
ATOM 771 O O . GLY A 1 97 ? 7.062 17.625 8.648 1 98.81 97 GLY A O 1
ATOM 772 N N . VAL A 1 98 ? 6.102 15.852 7.863 1 98.88 98 VAL A N 1
ATOM 773 C CA . VAL A 1 98 ? 6.488 16.094 6.477 1 98.88 98 VAL A CA 1
ATOM 774 C C . VAL A 1 98 ? 5.484 17.031 5.82 1 98.88 98 VAL A C 1
ATOM 776 O O . VAL A 1 98 ? 4.273 16.906 6.02 1 98.88 98 VAL A O 1
ATOM 779 N N . THR A 1 99 ? 5.949 17.953 5.062 1 98.94 99 THR A N 1
ATOM 780 C CA . THR A 1 99 ? 5.156 18.781 4.164 1 98.94 99 THR A CA 1
ATOM 781 C C . THR A 1 99 ? 5.445 18.438 2.707 1 98.94 99 THR A C 1
ATOM 783 O O . THR A 1 99 ? 6.605 18.359 2.303 1 98.94 99 THR A O 1
ATOM 786 N N . ILE A 1 100 ? 4.41 18.141 1.965 1 98.94 100 ILE A N 1
ATOM 787 C CA . ILE A 1 100 ? 4.512 18.016 0.514 1 98.94 100 ILE A CA 1
ATOM 788 C C . ILE A 1 100 ? 4.055 19.312 -0.141 1 98.94 100 ILE A C 1
ATOM 790 O O . ILE A 1 100 ? 2.898 19.719 0.001 1 98.94 100 ILE A O 1
ATOM 794 N N . GLY A 1 101 ? 4.938 19.969 -0.892 1 98.88 101 GLY A N 1
ATOM 795 C CA . GLY A 1 101 ? 4.684 21.297 -1.415 1 98.88 101 GLY A CA 1
ATOM 796 C C . GLY A 1 101 ? 3.664 21.312 -2.537 1 98.88 101 GLY A C 1
ATOM 797 O O . GLY A 1 101 ? 3.41 20.281 -3.166 1 98.88 101 GLY A O 1
ATOM 798 N N . LYS A 1 102 ? 3.195 22.547 -2.795 1 98.81 102 LYS A N 1
ATOM 799 C CA . LYS A 1 102 ? 2.188 22.75 -3.83 1 98.81 102 LYS A CA 1
ATOM 800 C C . LYS A 1 102 ? 2.652 22.188 -5.172 1 98.81 102 LYS A C 1
ATOM 802 O O . LYS A 1 102 ? 3.814 22.359 -5.551 1 98.81 102 LYS A O 1
ATOM 807 N N . ASN A 1 103 ? 1.831 21.438 -5.832 1 98.75 103 ASN A N 1
ATOM 808 C CA . ASN A 1 103 ? 2.053 20.906 -7.172 1 98.75 103 ASN A CA 1
ATOM 809 C C . ASN A 1 103 ? 3.148 19.844 -7.18 1 98.75 103 ASN A C 1
ATOM 811 O O . ASN A 1 103 ? 3.555 19.375 -8.242 1 98.75 103 ASN A O 1
ATOM 815 N N . ALA A 1 104 ? 3.717 19.5 -6.059 1 98.75 104 ALA A N 1
ATOM 816 C CA . ALA A 1 104 ? 4.746 18.469 -6.02 1 98.75 104 ALA A CA 1
ATOM 817 C C . ALA A 1 104 ? 4.16 17.094 -6.34 1 98.75 104 ALA A C 1
ATOM 819 O O . ALA A 1 104 ? 2.973 16.859 -6.109 1 98.75 104 ALA A O 1
ATOM 820 N N . VAL A 1 105 ? 4.969 16.25 -6.902 1 98.81 105 VAL A N 1
ATOM 821 C CA . VAL A 1 105 ? 4.57 14.883 -7.23 1 98.81 105 VAL A CA 1
ATOM 822 C C . VAL A 1 105 ? 5.492 13.891 -6.527 1 98.81 105 VAL A C 1
ATOM 824 O O . VAL A 1 105 ? 6.719 13.992 -6.641 1 98.81 105 VAL A O 1
ATOM 827 N N . VAL A 1 106 ? 4.945 13.039 -5.758 1 98.69 106 VAL A N 1
ATOM 828 C CA . VAL A 1 106 ? 5.672 11.914 -5.168 1 98.69 106 VAL A CA 1
ATOM 829 C C . VAL A 1 106 ? 5.383 10.641 -5.961 1 98.69 106 VAL A C 1
ATOM 831 O O . VAL A 1 106 ? 4.223 10.242 -6.109 1 98.69 106 VAL A O 1
ATOM 834 N N . GLY A 1 107 ? 6.395 9.984 -6.496 1 98.06 107 GLY A N 1
ATOM 835 C CA . GLY A 1 107 ? 6.227 8.758 -7.25 1 98.06 107 GLY A CA 1
ATOM 836 C C . GLY A 1 107 ? 5.691 7.609 -6.414 1 98.06 107 GLY A C 1
ATOM 837 O O . GLY A 1 107 ? 5.703 7.672 -5.184 1 98.06 107 GLY A O 1
ATOM 838 N N . ALA A 1 108 ? 5.191 6.594 -7.121 1 98.12 108 ALA A N 1
ATOM 839 C CA . ALA A 1 108 ? 4.672 5.414 -6.434 1 98.12 108 ALA A CA 1
ATOM 840 C C . ALA A 1 108 ? 5.77 4.707 -5.645 1 98.12 108 ALA A C 1
ATOM 842 O O . ALA A 1 108 ? 6.957 4.883 -5.926 1 98.12 108 ALA A O 1
ATOM 843 N N . HIS A 1 109 ? 5.309 3.984 -4.59 1 98.62 109 HIS A N 1
ATOM 844 C CA . HIS A 1 109 ? 6.215 3.178 -3.777 1 98.62 109 HIS A CA 1
ATOM 845 C C . HIS A 1 109 ? 7.301 4.039 -3.143 1 98.62 109 HIS A C 1
ATOM 847 O O . HIS A 1 109 ? 8.469 3.646 -3.109 1 98.62 109 HIS A O 1
ATOM 853 N N . SER A 1 110 ? 6.953 5.254 -2.699 1 98.5 110 SER A N 1
ATOM 854 C CA . SER A 1 110 ? 7.926 6.141 -2.066 1 98.5 110 SER A CA 1
ATOM 855 C C . SER A 1 110 ? 7.785 6.125 -0.548 1 98.5 110 SER A C 1
ATOM 857 O O . SER A 1 110 ? 6.68 5.961 -0.024 1 98.5 110 SER A O 1
ATOM 859 N N . PHE A 1 111 ? 8.875 6.238 0.109 1 98.62 111 PHE A N 1
ATOM 860 C CA . PHE A 1 111 ? 8.945 6.445 1.551 1 98.62 111 PHE A CA 1
ATOM 861 C C . PHE A 1 111 ? 9.461 7.84 1.875 1 98.62 111 PHE A C 1
ATOM 863 O O . PHE A 1 111 ? 10.656 8.109 1.749 1 98.62 111 PHE A O 1
ATOM 870 N N . VAL A 1 112 ? 8.617 8.75 2.307 1 98.75 112 VAL A N 1
ATOM 871 C CA . VAL A 1 112 ? 8.945 10.164 2.422 1 98.75 112 VAL A CA 1
ATOM 872 C C . VAL A 1 112 ? 9.219 10.516 3.885 1 98.75 112 VAL A C 1
ATOM 874 O O . VAL A 1 112 ? 8.312 10.453 4.719 1 98.75 112 VAL A O 1
ATOM 877 N N . THR A 1 113 ? 10.375 10.93 4.145 1 98.06 113 THR A N 1
ATOM 878 C CA . THR A 1 113 ? 10.773 11.188 5.523 1 98.06 113 THR A CA 1
ATOM 879 C C . THR A 1 113 ? 11.172 12.656 5.703 1 98.06 113 THR A C 1
ATOM 881 O O . THR A 1 113 ? 11.484 13.086 6.816 1 98.06 113 THR A O 1
ATOM 884 N N . SER A 1 114 ? 11.25 13.391 4.605 1 98.31 114 SER A N 1
ATOM 885 C CA . SER A 1 114 ? 11.578 14.812 4.637 1 98.31 114 SER A CA 1
ATOM 886 C C . SER A 1 114 ? 10.688 15.609 3.689 1 98.31 114 SER A C 1
ATOM 888 O O . SER A 1 114 ? 10.055 15.031 2.801 1 98.31 114 SER A O 1
ATOM 890 N N . ASP A 1 115 ? 10.672 16.859 3.91 1 98.81 115 ASP A N 1
ATOM 891 C CA . ASP A 1 115 ? 9.812 17.719 3.105 1 98.81 115 ASP A CA 1
ATOM 892 C C . ASP A 1 115 ? 10.156 17.625 1.623 1 98.81 115 ASP A C 1
ATOM 894 O O . ASP A 1 115 ? 11.328 17.438 1.265 1 98.81 115 ASP A O 1
ATOM 898 N N . ILE A 1 116 ? 9.141 17.734 0.769 1 98.75 116 ILE A N 1
ATOM 899 C CA . ILE A 1 116 ? 9.289 17.828 -0.678 1 98.75 116 ILE A CA 1
ATOM 900 C C . ILE A 1 116 ? 8.906 19.234 -1.139 1 98.75 116 ILE A C 1
ATOM 902 O O . ILE A 1 116 ? 7.77 19.672 -0.947 1 98.75 116 ILE A O 1
ATOM 906 N N . PRO A 1 117 ? 9.82 19.984 -1.751 1 98.44 117 PRO A N 1
ATOM 907 C CA . PRO A 1 117 ? 9.516 21.359 -2.16 1 98.44 117 PRO A CA 1
ATOM 908 C C . PRO A 1 117 ? 8.43 21.438 -3.23 1 98.44 117 PRO A C 1
ATOM 910 O O . PRO A 1 117 ? 8.219 20.469 -3.967 1 98.44 117 PRO A O 1
ATOM 913 N N . ALA A 1 118 ? 7.844 22.625 -3.32 1 98.5 118 ALA A N 1
ATOM 914 C CA . ALA A 1 118 ? 6.844 22.891 -4.352 1 98.5 118 ALA A CA 1
ATOM 915 C C . ALA A 1 118 ? 7.426 22.688 -5.746 1 98.5 118 ALA A C 1
ATOM 917 O O . ALA A 1 118 ? 8.617 22.922 -5.965 1 98.5 118 ALA A O 1
ATOM 918 N N . ASP A 1 119 ? 6.559 22.203 -6.617 1 98.25 119 ASP A N 1
ATOM 919 C CA . ASP A 1 119 ? 6.863 22.141 -8.039 1 98.25 119 ASP A CA 1
ATOM 920 C C . ASP A 1 119 ? 8.062 21.234 -8.312 1 98.25 119 ASP A C 1
ATOM 922 O O . ASP A 1 119 ? 8.883 21.516 -9.18 1 98.25 119 ASP A O 1
ATOM 926 N N . THR A 1 120 ? 8.227 20.188 -7.488 1 98.06 120 THR A N 1
ATOM 927 C CA . THR A 1 120 ? 9.281 19.203 -7.695 1 98.06 120 THR A CA 1
ATOM 928 C C . THR A 1 120 ? 8.695 17.797 -7.793 1 98.06 120 THR A C 1
ATOM 930 O O . THR A 1 120 ? 7.516 17.594 -7.512 1 98.06 120 THR A O 1
ATOM 933 N N . VAL A 1 121 ? 9.461 16.891 -8.305 1 98.31 121 VAL A N 1
ATOM 934 C CA . VAL A 1 121 ? 9.148 15.469 -8.336 1 98.31 121 VAL A CA 1
ATOM 935 C C . VAL A 1 121 ? 10.133 14.703 -7.453 1 98.31 121 VAL A C 1
ATOM 937 O O . VAL A 1 121 ? 11.344 14.93 -7.523 1 98.31 121 VAL A O 1
ATOM 940 N N . ALA A 1 122 ? 9.625 13.891 -6.586 1 98.25 122 ALA A N 1
ATOM 941 C CA . ALA A 1 122 ? 10.453 13.055 -5.719 1 98.25 122 ALA A CA 1
ATOM 942 C C . ALA A 1 122 ? 10.023 11.594 -5.793 1 98.25 122 ALA A C 1
ATOM 944 O O . ALA A 1 122 ? 8.867 11.297 -6.125 1 98.25 122 ALA A O 1
ATOM 945 N N . ALA A 1 123 ? 10.891 10.656 -5.52 1 97.75 123 ALA A N 1
ATOM 946 C CA . ALA A 1 123 ? 10.578 9.227 -5.469 1 97.75 123 ALA A CA 1
ATOM 947 C C . ALA A 1 123 ? 11.688 8.453 -4.766 1 97.75 123 ALA A C 1
ATOM 949 O O . ALA A 1 123 ? 12.812 8.945 -4.629 1 97.75 123 ALA A O 1
ATOM 950 N N . GLY A 1 124 ? 11.234 7.258 -4.305 1 95.94 124 GLY A N 1
ATOM 951 C CA . GLY A 1 124 ? 12.242 6.348 -3.791 1 95.94 124 GLY A CA 1
ATOM 952 C C . GLY A 1 124 ? 12.07 6.035 -2.316 1 95.94 124 GLY A C 1
ATOM 953 O O . GLY A 1 124 ? 11.109 6.492 -1.688 1 95.94 124 GLY A O 1
ATOM 954 N N . VAL A 1 125 ? 13.07 5.199 -1.727 1 95.69 125 VAL A N 1
ATOM 955 C CA . VAL A 1 125 ? 13.062 4.719 -0.348 1 95.69 125 VAL A CA 1
ATOM 956 C C . VAL A 1 125 ? 14.445 4.895 0.27 1 95.69 125 VAL A C 1
ATOM 958 O O . VAL A 1 125 ? 15.344 4.074 0.046 1 95.69 125 VAL A O 1
ATOM 961 N N . PRO A 1 126 ? 14.742 5.914 0.897 1 95.81 126 PRO A N 1
ATOM 962 C CA . PRO A 1 126 ? 13.891 7.086 1.125 1 95.81 126 PRO A CA 1
ATOM 963 C C . PRO A 1 126 ? 13.734 7.953 -0.121 1 95.81 126 PRO A C 1
ATOM 965 O O . PRO A 1 126 ? 14.578 7.902 -1.023 1 95.81 126 PRO A O 1
ATOM 968 N N . ALA A 1 127 ? 12.664 8.695 -0.112 1 96.62 127 ALA A N 1
ATOM 969 C CA . ALA A 1 127 ? 12.367 9.539 -1.268 1 96.62 127 ALA A CA 1
ATOM 970 C C . ALA A 1 127 ? 13.375 10.672 -1.395 1 96.62 127 ALA A C 1
ATOM 972 O O . ALA A 1 127 ? 13.781 11.266 -0.392 1 96.62 127 ALA A O 1
ATOM 973 N N . SER A 1 128 ? 13.781 10.961 -2.6 1 96.25 128 SER A N 1
ATOM 974 C CA . SER A 1 128 ? 14.625 12.094 -2.947 1 96.25 128 SER A CA 1
ATOM 975 C C . SER A 1 128 ? 14.125 12.789 -4.207 1 96.25 128 SER A C 1
ATOM 977 O O . SER A 1 128 ? 13.414 12.188 -5.016 1 96.25 128 SER A O 1
ATOM 979 N N . ILE A 1 129 ? 14.453 14.086 -4.25 1 96.06 129 ILE A N 1
ATOM 980 C CA . ILE A 1 129 ? 14.047 14.859 -5.414 1 96.06 129 ILE A CA 1
ATOM 981 C C . ILE A 1 129 ? 14.695 14.289 -6.672 1 96.06 129 ILE A C 1
ATOM 983 O O . ILE A 1 129 ? 15.891 13.969 -6.668 1 96.06 129 ILE A O 1
ATOM 987 N N . ILE A 1 130 ? 13.898 13.977 -7.711 1 90.81 130 ILE A N 1
ATOM 988 C CA . ILE A 1 130 ? 14.391 13.492 -8.992 1 90.81 130 ILE A CA 1
ATOM 989 C C . ILE A 1 130 ? 14.531 14.656 -9.969 1 90.81 130 ILE A C 1
ATOM 991 O O . ILE A 1 130 ? 13.656 15.523 -10.031 1 90.81 130 ILE A O 1
ATOM 995 N N . GLN A 1 131 ? 15.766 15.102 -10.32 1 72.25 131 GLN A N 1
ATOM 996 C CA . GLN A 1 131 ? 16 16.188 -11.258 1 72.25 131 GLN A CA 1
ATOM 997 C C . GLN A 1 131 ? 15.578 15.812 -12.672 1 72.25 131 GLN A C 1
ATOM 999 O O . GLN A 1 131 ? 15.781 14.672 -13.102 1 72.25 131 GLN A O 1
ATOM 1004 N N . ASN A 1 132 ? 14.398 16.266 -13.156 1 54.81 132 ASN A N 1
ATOM 1005 C CA . ASN A 1 132 ? 14.242 16.219 -14.602 1 54.81 132 ASN A CA 1
ATOM 1006 C C . ASN A 1 132 ? 15.539 16.562 -15.32 1 54.81 132 ASN A C 1
ATOM 1008 O O . ASN A 1 132 ? 16.141 17.609 -15.055 1 54.81 132 ASN A O 1
ATOM 1012 N N . GLY A 1 133 ? 16.5 15.641 -15.461 1 40.66 133 GLY A N 1
ATOM 1013 C CA . GLY A 1 133 ? 17.469 16.109 -16.422 1 40.66 133 GLY A CA 1
ATOM 1014 C C . GLY A 1 133 ? 16.859 16.969 -17.531 1 40.66 133 GLY A C 1
ATOM 1015 O O . GLY A 1 133 ? 15.656 16.875 -17.781 1 40.66 133 GLY A O 1
ATOM 1016 N N . MET B 1 1 ? 5.047 -7.422 21.078 1 28.59 1 MET B N 1
ATOM 1017 C CA . MET B 1 1 ? 5.273 -8.805 20.672 1 28.59 1 MET B CA 1
ATOM 1018 C C . MET B 1 1 ? 4.238 -9.25 19.641 1 28.59 1 MET B C 1
ATOM 1020 O O . MET B 1 1 ? 3.062 -8.898 19.75 1 28.59 1 MET B O 1
ATOM 1024 N N . PRO B 1 2 ? 4.664 -9.617 18.438 1 39.5 2 PRO B N 1
ATOM 1025 C CA . PRO B 1 2 ? 3.611 -10.07 17.531 1 39.5 2 PRO B CA 1
ATOM 1026 C C . PRO B 1 2 ? 2.66 -11.078 18.172 1 39.5 2 PRO B C 1
ATOM 1028 O O . PRO B 1 2 ? 3.059 -11.812 19.078 1 39.5 2 PRO B O 1
ATOM 1031 N N . ASP B 1 3 ? 1.478 -10.742 18.375 1 41.75 3 ASP B N 1
ATOM 1032 C CA . ASP B 1 3 ? 0.524 -11.625 19.031 1 41.75 3 ASP B CA 1
ATOM 1033 C C . ASP B 1 3 ? 0.713 -13.07 18.578 1 41.75 3 ASP B C 1
ATOM 1035 O O . ASP B 1 3 ? 0.397 -13.414 17.438 1 41.75 3 ASP B O 1
ATOM 1039 N N . LYS B 1 4 ? 1.719 -13.758 19.016 1 44.47 4 LYS B N 1
ATOM 1040 C CA . LYS B 1 4 ? 2.055 -15.164 18.844 1 44.47 4 LYS B CA 1
ATOM 1041 C C . LYS B 1 4 ? 0.799 -16.031 18.812 1 44.47 4 LYS B C 1
ATOM 1043 O O . LYS B 1 4 ? 0.857 -17.203 18.453 1 44.47 4 LYS B O 1
ATOM 1048 N N . SER B 1 5 ? -0.204 -15.625 19.5 1 49.97 5 SER B N 1
ATOM 1049 C CA . SER B 1 5 ? -1.35 -16.5 19.719 1 49.97 5 SER B CA 1
ATOM 1050 C C . SER B 1 5 ? -2.047 -16.844 18.406 1 49.97 5 SER B C 1
ATOM 1052 O O . SER B 1 5 ? -2.557 -17.953 18.234 1 49.97 5 SER B O 1
ATOM 1054 N N . ARG B 1 6 ? -1.937 -15.93 17.406 1 50.09 6 ARG B N 1
ATOM 1055 C CA . ARG B 1 6 ? -2.711 -16.172 16.203 1 50.09 6 ARG B CA 1
ATOM 1056 C C . ARG B 1 6 ? -2.193 -17.391 15.445 1 50.09 6 ARG B C 1
ATOM 1058 O O . ARG B 1 6 ? -2.969 -18.109 14.82 1 50.09 6 ARG B O 1
ATOM 1065 N N . PHE B 1 7 ? -0.93 -17.672 15.602 1 59.25 7 PHE B N 1
ATOM 1066 C CA . PHE B 1 7 ? -0.389 -18.766 14.797 1 59.25 7 PHE B CA 1
ATOM 1067 C C . PHE B 1 7 ? -0.538 -20.094 15.523 1 59.25 7 PHE B C 1
ATOM 1069 O O . PHE B 1 7 ? -0.424 -21.156 14.906 1 59.25 7 PHE B O 1
ATOM 1076 N N . GLU B 1 8 ? -0.517 -20 16.812 1 62.84 8 GLU B N 1
ATOM 1077 C CA . GLU B 1 8 ? -0.73 -21.281 17.484 1 62.84 8 GLU B CA 1
ATOM 1078 C C . GLU B 1 8 ? -2.021 -21.953 17.016 1 62.84 8 GLU B C 1
ATOM 1080 O O . GLU B 1 8 ? -2.086 -23.172 16.891 1 62.84 8 GLU B O 1
ATOM 1085 N N . HIS B 1 9 ? -3.035 -21.141 16.672 1 80.75 9 HIS B N 1
ATOM 1086 C CA . HIS B 1 9 ? -4.305 -21.688 16.203 1 80.75 9 HIS B CA 1
ATOM 1087 C C . HIS B 1 9 ? -4.672 -21.109 14.836 1 80.75 9 HIS B C 1
ATOM 1089 O O . HIS B 1 9 ? -5.785 -20.625 14.641 1 80.75 9 HIS B O 1
ATOM 1095 N N . TRP B 1 10 ? -3.861 -21.406 13.891 1 84.5 10 TRP B N 1
ATOM 1096 C CA . TRP B 1 10 ? -4.133 -20.875 12.562 1 84.5 10 TRP B CA 1
ATOM 1097 C C . TRP B 1 10 ? -5.312 -21.594 11.914 1 84.5 10 TRP B C 1
ATOM 1099 O O . TRP B 1 10 ? -5.438 -22.812 12.023 1 84.5 10 TRP B O 1
ATOM 1109 N N . GLU B 1 11 ? -6.227 -20.734 11.328 1 88.19 11 GLU B N 1
ATOM 1110 C CA . GLU B 1 11 ? -7.34 -21.25 10.539 1 88.19 11 GLU B CA 1
ATOM 1111 C C . GLU B 1 11 ? -7.379 -20.594 9.156 1 88.19 11 GLU B C 1
ATOM 1113 O O . GLU B 1 11 ? -6.996 -19.438 8.992 1 88.19 11 GLU B O 1
ATOM 1118 N N . TYR B 1 12 ? -7.703 -21.453 8.211 1 91.31 12 TYR B N 1
ATOM 1119 C CA . TYR B 1 12 ? -7.898 -20.906 6.871 1 91.31 12 TYR B CA 1
ATOM 1120 C C . TYR B 1 12 ? -8.875 -19.75 6.895 1 91.31 12 TYR B C 1
ATOM 1122 O O . TYR B 1 12 ? -9.961 -19.844 7.469 1 91.31 12 TYR B O 1
ATOM 1130 N N . PRO B 1 13 ? -8.477 -18.719 6.293 1 93.75 13 PRO B N 1
ATOM 1131 C CA . PRO B 1 13 ? -9.375 -17.562 6.332 1 93.75 13 PRO B CA 1
ATOM 1132 C C . PRO B 1 13 ? -10.609 -17.75 5.453 1 93.75 13 PRO B C 1
ATOM 1134 O O . PRO B 1 13 ? -10.547 -18.438 4.43 1 93.75 13 PRO B O 1
ATOM 1137 N N . GLU B 1 14 ? -11.742 -17.188 5.898 1 96.31 14 GLU B N 1
ATOM 1138 C CA . GLU B 1 14 ? -12.914 -17.109 5.031 1 96.31 14 GLU B CA 1
ATOM 1139 C C . GLU B 1 14 ? -12.703 -16.094 3.908 1 96.31 14 GLU B C 1
ATOM 1141 O O . GLU B 1 1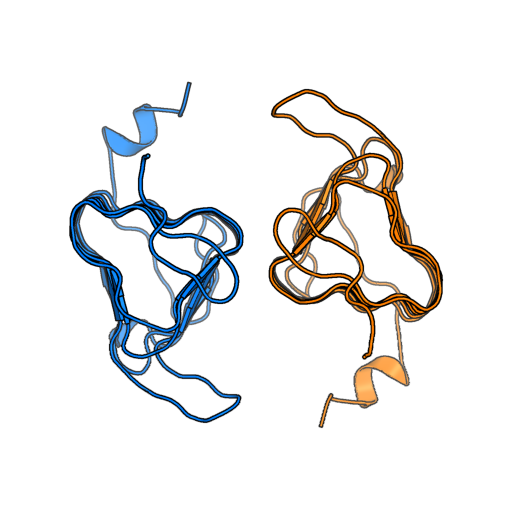4 ? -12.484 -14.906 4.164 1 96.31 14 GLU B O 1
ATOM 1146 N N . ILE B 1 15 ? -12.758 -16.594 2.662 1 97.69 15 ILE B N 1
ATOM 1147 C CA . ILE B 1 15 ? -12.492 -15.742 1.513 1 97.69 15 ILE B CA 1
ATOM 1148 C C . ILE B 1 15 ? -13.703 -15.734 0.586 1 97.69 15 ILE B C 1
ATOM 1150 O O . ILE B 1 15 ? -14.172 -16.797 0.148 1 97.69 15 ILE B O 1
ATOM 1154 N N . LYS B 1 16 ? -14.289 -14.578 0.381 1 98.12 16 LYS B N 1
ATOM 1155 C CA . LYS B 1 16 ? -15.281 -14.328 -0.662 1 98.12 16 LYS B CA 1
ATOM 1156 C C . LYS B 1 16 ? -14.688 -13.516 -1.806 1 98.12 16 LYS B C 1
ATOM 1158 O O . LYS B 1 16 ? -14.039 -12.484 -1.573 1 98.12 16 LYS B O 1
ATOM 1163 N N . ASP B 1 17 ? -14.93 -13.969 -3.012 1 98.38 17 ASP B N 1
ATOM 1164 C CA . ASP B 1 17 ? -14.344 -13.336 -4.191 1 98.38 17 ASP B CA 1
ATOM 1165 C C . ASP B 1 17 ? -14.711 -11.859 -4.266 1 98.38 17 ASP B C 1
ATOM 1167 O O . ASP B 1 17 ? -15.891 -11.508 -4.289 1 98.38 17 ASP B O 1
ATOM 1171 N N . GLY B 1 18 ? -13.609 -11.039 -4.277 1 97.88 18 GLY B N 1
ATOM 1172 C CA . GLY B 1 18 ? -13.812 -9.617 -4.465 1 97.88 18 GLY B CA 1
ATOM 1173 C C . GLY B 1 18 ? -14.273 -8.906 -3.205 1 97.88 18 GLY B C 1
ATOM 1174 O O . GLY B 1 18 ? -14.586 -7.715 -3.238 1 97.88 18 GLY B O 1
ATOM 1175 N N . ALA B 1 19 ? -14.352 -9.594 -2.15 1 97.62 19 ALA B N 1
ATOM 1176 C CA . ALA B 1 19 ? -14.805 -9 -0.894 1 97.62 19 ALA B CA 1
ATOM 1177 C C . ALA B 1 19 ? -13.688 -9 0.143 1 97.62 19 ALA B C 1
ATOM 1179 O O . ALA B 1 19 ? -12.836 -9.891 0.153 1 97.62 19 ALA B O 1
ATOM 1180 N N . LEU B 1 20 ? -13.766 -8.016 0.987 1 97.62 20 LEU B N 1
ATOM 1181 C CA . LEU B 1 20 ? -12.781 -7.93 2.064 1 97.62 20 LEU B CA 1
ATOM 1182 C C . LEU B 1 20 ? -12.938 -9.094 3.037 1 97.62 20 LEU B C 1
ATOM 1184 O O . LEU B 1 20 ? -14.062 -9.469 3.385 1 97.62 20 LEU B O 1
ATOM 1188 N N . THR B 1 21 ? -11.836 -9.703 3.469 1 97.5 21 THR B N 1
ATOM 1189 C CA . THR B 1 21 ? -11.836 -10.625 4.602 1 97.5 21 THR B CA 1
ATOM 1190 C C . THR B 1 21 ? -12 -9.867 5.914 1 97.5 21 THR B C 1
ATOM 1192 O O . THR B 1 21 ? -11.977 -8.633 5.934 1 97.5 21 THR B O 1
ATOM 1195 N N . LYS B 1 22 ? -12.133 -10.594 6.996 1 95.44 22 LYS B N 1
ATOM 1196 C CA . LYS B 1 22 ? -12.219 -9.953 8.305 1 95.44 22 LYS B CA 1
ATOM 1197 C C . LYS B 1 22 ? -10.906 -9.266 8.672 1 95.44 22 LYS B C 1
ATOM 1199 O O . LYS B 1 22 ? -10.859 -8.461 9.609 1 95.44 22 LYS B O 1
ATOM 1204 N N . PHE B 1 23 ? -9.859 -9.594 7.93 1 95.5 23 PHE B N 1
ATOM 1205 C CA . PHE B 1 23 ? -8.547 -9.016 8.188 1 95.5 23 PHE B CA 1
ATOM 1206 C C . PHE B 1 23 ? -8.266 -7.863 7.234 1 95.5 23 PHE B C 1
ATOM 1208 O O . PHE B 1 23 ? -7.133 -7.371 7.16 1 95.5 23 PHE B O 1
ATOM 1215 N N . ASN B 1 24 ? -9.195 -7.473 6.402 1 97.19 24 ASN B N 1
ATOM 1216 C CA . ASN B 1 24 ? -9.211 -6.281 5.559 1 97.19 24 ASN B CA 1
ATOM 1217 C C . ASN B 1 24 ? -8.266 -6.426 4.367 1 97.19 24 ASN B C 1
ATOM 1219 O O . ASN B 1 24 ? -7.621 -5.461 3.959 1 97.19 24 ASN B O 1
ATOM 1223 N N . TRP B 1 25 ? -8.07 -7.641 3.961 1 97.88 25 TRP B N 1
ATOM 1224 C CA . TRP B 1 25 ? -7.477 -7.875 2.65 1 97.88 25 TRP B CA 1
ATOM 1225 C C . TRP B 1 25 ? -8.445 -8.617 1.736 1 97.88 25 TRP B C 1
ATOM 1227 O O . TRP B 1 25 ? -9.438 -9.18 2.201 1 97.88 25 TRP B O 1
ATOM 1237 N N . LEU B 1 26 ? -8.227 -8.492 0.403 1 97.69 26 LEU B N 1
ATOM 1238 C CA . LEU B 1 26 ? -9.18 -9.148 -0.482 1 97.69 26 LEU B CA 1
ATOM 1239 C C . LEU B 1 26 ? -8.469 -9.773 -1.677 1 97.69 26 LEU B C 1
ATOM 1241 O O . LEU B 1 26 ? -7.305 -9.469 -1.942 1 97.69 26 LEU B O 1
ATOM 1245 N N . VAL B 1 27 ? -9.148 -10.766 -2.283 1 98.5 27 VAL B N 1
ATOM 1246 C CA . VAL B 1 27 ? -8.695 -11.445 -3.494 1 98.5 27 VAL B CA 1
ATOM 1247 C C . VAL B 1 27 ? -9.789 -11.375 -4.562 1 98.5 27 VAL B C 1
ATOM 1249 O O . VAL B 1 27 ? -10.969 -11.578 -4.266 1 98.5 27 VAL B O 1
ATOM 1252 N N . GLN B 1 28 ? -9.406 -10.93 -5.703 1 98.56 28 GLN B N 1
ATOM 1253 C CA . GLN B 1 28 ? -10.234 -11.109 -6.887 1 98.56 28 GLN B CA 1
ATOM 1254 C C . GLN B 1 28 ? -9.852 -12.383 -7.637 1 98.56 28 GLN B C 1
ATOM 1256 O O . GLN B 1 28 ? -8.664 -12.703 -7.746 1 98.56 28 GLN B O 1
ATOM 1261 N N . ASN B 1 29 ? -10.906 -13.117 -8.188 1 98.56 29 ASN B N 1
ATOM 1262 C CA . ASN B 1 29 ? -10.664 -14.383 -8.875 1 98.56 29 ASN B CA 1
ATOM 1263 C C . ASN B 1 29 ? -10.102 -15.438 -7.922 1 98.56 29 ASN B C 1
ATOM 1265 O O . ASN B 1 29 ? -9.07 -16.047 -8.2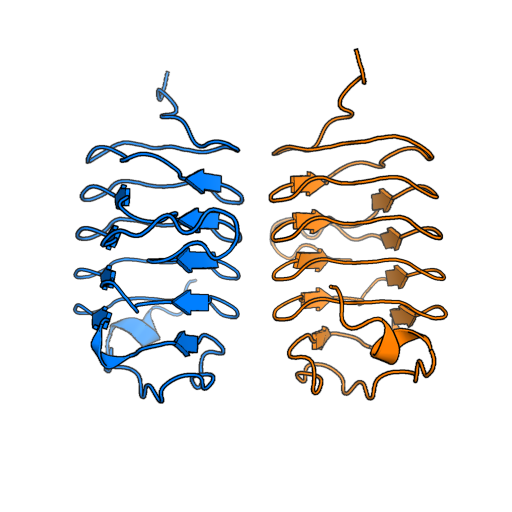11 1 98.56 29 ASN B O 1
ATOM 1269 N N . LYS B 1 30 ? -10.812 -15.648 -6.859 1 98.19 30 LYS B N 1
ATOM 1270 C CA . LYS B 1 30 ? -10.383 -16.5 -5.758 1 98.19 30 LYS B CA 1
ATOM 1271 C C . LYS B 1 30 ? -10.086 -17.922 -6.238 1 98.19 30 LYS B C 1
ATOM 1273 O O . LYS B 1 30 ? -9.242 -18.609 -5.672 1 98.19 30 LYS B O 1
ATOM 1278 N N . ALA B 1 31 ? -10.734 -18.344 -7.246 1 98.25 31 ALA B N 1
ATOM 1279 C CA . ALA B 1 31 ? -10.531 -19.703 -7.77 1 98.25 31 ALA B CA 1
ATOM 1280 C C . ALA B 1 31 ? -9.078 -19.922 -8.172 1 98.25 31 ALA B C 1
ATOM 1282 O O . ALA B 1 31 ? -8.609 -21.062 -8.211 1 98.25 31 ALA B O 1
ATOM 1283 N N . GLY B 1 32 ? -8.367 -18.812 -8.461 1 98.75 32 GLY B N 1
ATOM 1284 C CA . GLY B 1 32 ? -6.984 -18.906 -8.898 1 98.75 32 GLY B CA 1
ATOM 1285 C C . GLY B 1 32 ? -5.988 -18.844 -7.758 1 98.75 32 GLY B C 1
ATOM 1286 O O . GLY B 1 32 ? -4.777 -18.922 -7.98 1 98.75 32 GLY B O 1
ATOM 1287 N N . LEU B 1 33 ? -6.41 -18.719 -6.535 1 98.75 33 LEU B N 1
ATOM 1288 C CA . LEU B 1 33 ? -5.547 -18.594 -5.371 1 98.75 33 LEU B CA 1
ATOM 1289 C C . LEU B 1 33 ? -5.344 -19.953 -4.691 1 98.75 33 LEU B C 1
ATOM 1291 O O . LEU B 1 33 ? -6.312 -20.656 -4.395 1 98.75 33 LEU B O 1
ATOM 1295 N N . GLU B 1 34 ? -4.156 -20.344 -4.555 1 98.69 34 GLU B N 1
ATOM 1296 C CA . GLU B 1 34 ? -3.768 -21.453 -3.686 1 98.69 34 GLU B CA 1
ATOM 1297 C C . GLU B 1 34 ? -3.035 -20.953 -2.445 1 98.69 34 GLU B C 1
ATOM 1299 O O . GLU B 1 34 ? -1.986 -20.312 -2.553 1 98.69 34 GLU B O 1
ATOM 1304 N N . LEU B 1 35 ? -3.553 -21.234 -1.316 1 98.19 35 LEU B N 1
ATOM 1305 C CA . LEU B 1 35 ? -3.016 -20.734 -0.058 1 98.19 35 LEU B CA 1
ATOM 1306 C C . LEU B 1 35 ? -2.525 -21.875 0.823 1 98.19 35 LEU B C 1
ATOM 1308 O O . LEU B 1 35 ? -3.277 -22.797 1.115 1 98.19 35 LEU B O 1
ATOM 1312 N N . GLY B 1 36 ? -1.263 -21.734 1.21 1 97.69 36 GLY B N 1
ATOM 1313 C CA . GLY B 1 36 ? -0.655 -22.75 2.062 1 97.69 36 GLY B CA 1
ATOM 1314 C C . GLY B 1 36 ? -0.954 -22.547 3.535 1 97.69 36 GLY B C 1
ATOM 1315 O O . GLY B 1 36 ? -1.727 -21.656 3.9 1 97.69 36 GLY B O 1
ATOM 1316 N N . TYR B 1 37 ? -0.329 -23.359 4.359 1 96.44 37 TYR B N 1
ATOM 1317 C CA . TYR B 1 37 ? -0.527 -23.375 5.805 1 96.44 37 TYR B CA 1
ATOM 1318 C C . TYR B 1 37 ? 0.197 -22.203 6.465 1 96.44 37 TYR B C 1
ATOM 1320 O O . TYR B 1 37 ? 1.325 -21.875 6.09 1 96.44 37 TYR B O 1
ATOM 1328 N N . ARG B 1 38 ? -0.5 -21.531 7.461 1 96.94 38 ARG B N 1
ATOM 1329 C CA . ARG B 1 38 ? 0.085 -20.516 8.336 1 96.94 38 ARG B CA 1
ATOM 1330 C C . ARG B 1 38 ? 0.575 -19.312 7.539 1 96.94 38 ARG B C 1
ATOM 1332 O O . ARG B 1 38 ? 1.637 -18.766 7.832 1 96.94 38 ARG B O 1
ATOM 1339 N N . VAL B 1 39 ? -0.108 -19.031 6.461 1 97.75 39 VAL B N 1
ATOM 1340 C CA . VAL B 1 39 ? 0.145 -17.797 5.73 1 97.75 39 VAL B CA 1
ATOM 1341 C C . VAL B 1 39 ? -0.444 -16.609 6.492 1 97.75 39 VAL B C 1
ATOM 1343 O O . VAL B 1 39 ? -1.55 -16.703 7.031 1 97.75 39 VAL B O 1
ATOM 1346 N N . ASP B 1 40 ? 0.316 -15.531 6.555 1 97.19 40 ASP B N 1
ATOM 1347 C CA . ASP B 1 40 ? -0.119 -14.289 7.188 1 97.19 40 ASP B CA 1
ATOM 1348 C C . ASP B 1 40 ? -0.187 -13.148 6.172 1 97.19 40 ASP B C 1
ATOM 1350 O O . ASP B 1 40 ? 0.829 -12.773 5.582 1 97.19 40 ASP B O 1
ATOM 1354 N N . ILE B 1 41 ? -1.342 -12.57 5.934 1 98.38 41 ILE B N 1
ATOM 1355 C CA . ILE B 1 41 ? -1.533 -11.492 4.977 1 98.38 41 ILE B CA 1
ATOM 1356 C C . ILE B 1 41 ? -2.014 -10.234 5.699 1 98.38 41 ILE B C 1
ATOM 1358 O O . ILE B 1 41 ? -3.064 -10.25 6.348 1 98.38 41 ILE B O 1
ATOM 1362 N N . GLY B 1 42 ? -1.25 -9.141 5.5 1 98.44 42 GLY B N 1
ATOM 1363 C CA . GLY B 1 42 ? -1.541 -7.895 6.191 1 98.44 42 GLY B CA 1
ATOM 1364 C C . GLY B 1 42 ? -2.734 -7.156 5.617 1 98.44 42 GLY B C 1
ATOM 1365 O O . GLY B 1 42 ? -3.098 -7.363 4.457 1 98.44 42 GLY B O 1
ATOM 1366 N N . ALA B 1 43 ? -3.301 -6.25 6.449 1 98.19 43 ALA B N 1
ATOM 1367 C CA . ALA B 1 43 ? -4.465 -5.453 6.066 1 98.19 43 ALA B CA 1
ATOM 1368 C C . ALA B 1 43 ? -4.176 -4.629 4.816 1 98.19 43 ALA B C 1
ATOM 1370 O O . ALA B 1 43 ? -3.037 -4.223 4.578 1 98.19 43 ALA B O 1
ATOM 1371 N N . PHE B 1 44 ? -5.25 -4.438 3.92 1 98.75 44 PHE B N 1
ATOM 1372 C CA . PHE B 1 44 ? -5.238 -3.559 2.756 1 98.75 44 PHE B CA 1
ATOM 1373 C C . PHE B 1 44 ? -4.359 -4.137 1.653 1 98.75 44 PHE B C 1
ATOM 1375 O O . PHE B 1 44 ? -3.84 -3.396 0.814 1 98.75 44 PHE B O 1
ATOM 1382 N N . THR B 1 45 ? -4.121 -5.453 1.747 1 98.81 45 THR B N 1
ATOM 1383 C CA . THR B 1 45 ? -3.467 -6.164 0.652 1 98.81 45 THR B CA 1
ATOM 1384 C C . THR B 1 45 ? -4.492 -6.625 -0.379 1 98.81 45 THR B C 1
ATOM 1386 O O . THR B 1 45 ? -5.582 -7.07 -0.02 1 98.81 45 THR B O 1
ATOM 1389 N N . TYR B 1 46 ? -4.125 -6.41 -1.602 1 98.81 46 TYR B N 1
ATOM 1390 C CA . TYR B 1 46 ? -4.977 -6.77 -2.732 1 98.81 46 TYR B CA 1
ATOM 1391 C C . TYR B 1 46 ? -4.316 -7.84 -3.592 1 98.81 46 TYR B C 1
ATOM 1393 O O . TYR B 1 46 ? -3.162 -7.695 -4 1 98.81 46 TYR B O 1
ATOM 1401 N N . ILE B 1 47 ? -5.078 -8.953 -3.85 1 98.88 47 ILE B N 1
ATOM 1402 C CA . ILE B 1 47 ? -4.586 -10.047 -4.672 1 98.88 47 ILE B CA 1
ATOM 1403 C C . ILE B 1 47 ? -5.508 -10.25 -5.875 1 98.88 47 ILE B C 1
ATOM 1405 O O . ILE B 1 47 ? -6.715 -10.422 -5.715 1 98.88 47 ILE B O 1
ATOM 1409 N N . ASN B 1 48 ? -5.012 -10.117 -7.031 1 98.75 48 ASN B N 1
ATOM 1410 C CA . ASN B 1 48 ? -5.695 -10.555 -8.242 1 98.75 48 ASN B CA 1
ATOM 1411 C C . ASN B 1 48 ? -5.145 -11.883 -8.758 1 98.75 48 ASN B C 1
ATOM 1413 O O . ASN B 1 48 ? -4.059 -11.93 -9.344 1 98.75 48 ASN B O 1
ATOM 1417 N N . ALA B 1 49 ? -5.93 -12.969 -8.633 1 98.81 49 ALA B N 1
ATOM 1418 C CA . ALA B 1 49 ? -5.422 -14.32 -8.883 1 98.81 49 ALA B CA 1
ATOM 1419 C C . ALA B 1 49 ? -5.953 -14.867 -10.203 1 98.81 49 ALA B C 1
ATOM 1421 O O . ALA B 1 49 ? -6.055 -16.078 -10.383 1 98.81 49 ALA B O 1
ATOM 1422 N N . ARG B 1 50 ? -6.273 -13.992 -11.117 1 98.56 50 ARG B N 1
ATOM 1423 C CA . ARG B 1 50 ? -6.895 -14.383 -12.383 1 98.56 50 ARG B CA 1
ATOM 1424 C C . ARG B 1 50 ? -6.047 -15.422 -13.109 1 98.56 50 ARG B C 1
ATOM 1426 O O . ARG B 1 50 ? -6.582 -16.359 -13.703 1 98.56 50 ARG B O 1
ATOM 1433 N N . PHE B 1 51 ? -4.75 -15.266 -13.094 1 98.75 51 PHE B N 1
ATOM 1434 C CA . PHE B 1 51 ? -3.867 -16.172 -13.82 1 98.75 51 PHE B CA 1
ATOM 1435 C C . PHE B 1 51 ? -3.047 -17.016 -12.859 1 98.75 51 PHE B C 1
ATOM 1437 O O . PHE B 1 51 ? -1.995 -17.547 -13.227 1 98.75 51 PHE B O 1
ATOM 1444 N N . GLY B 1 52 ? -3.494 -17.047 -11.672 1 98.81 52 GLY B N 1
ATOM 1445 C CA . GLY B 1 52 ? -2.9 -17.938 -10.695 1 98.81 52 GLY B CA 1
ATOM 1446 C C . GLY B 1 52 ? -1.985 -17.234 -9.711 1 98.81 52 GLY B C 1
ATOM 1447 O O . GLY B 1 52 ? -1.149 -16.422 -10.109 1 98.81 52 GLY B O 1
ATOM 1448 N N . VAL B 1 53 ? -2.188 -17.438 -8.453 1 98.94 53 VAL B N 1
ATOM 1449 C CA . VAL B 1 53 ? -1.316 -17.016 -7.359 1 98.94 53 VAL B CA 1
ATOM 1450 C C . VAL B 1 53 ? -1.166 -18.156 -6.355 1 98.94 53 VAL B C 1
ATOM 1452 O O . VAL B 1 53 ? -2.156 -18.641 -5.793 1 98.94 53 VAL B O 1
ATOM 1455 N N . ILE B 1 54 ? 0 -18.641 -6.211 1 98.94 54 ILE B N 1
ATOM 1456 C CA . ILE B 1 54 ? 0.31 -19.672 -5.242 1 98.94 54 ILE B CA 1
ATOM 1457 C C . ILE B 1 54 ? 1.106 -19.094 -4.082 1 98.94 54 ILE B C 1
ATOM 1459 O O . ILE B 1 54 ? 2.168 -18.484 -4.285 1 98.94 54 ILE B O 1
ATOM 1463 N N . ILE B 1 55 ? 0.601 -19.188 -2.924 1 98.94 55 ILE B N 1
ATOM 1464 C CA . ILE B 1 55 ? 1.27 -18.766 -1.699 1 98.94 55 ILE B CA 1
ATOM 1465 C C . ILE B 1 55 ? 1.536 -19.969 -0.81 1 98.94 55 ILE B C 1
ATOM 1467 O O . ILE B 1 55 ? 0.603 -20.578 -0.282 1 98.94 55 ILE B O 1
ATOM 1471 N N . GLU B 1 56 ? 2.807 -20.312 -0.658 1 98.88 56 GLU B N 1
ATOM 1472 C CA . GLU B 1 56 ? 3.178 -21.531 0.044 1 98.88 56 GLU B CA 1
ATOM 1473 C C . GLU B 1 56 ? 3.201 -21.312 1.555 1 98.88 56 GLU B C 1
ATOM 1475 O O . GLU B 1 56 ? 2.91 -20.219 2.035 1 98.88 56 GLU B O 1
ATOM 1480 N N . ASP B 1 57 ? 3.535 -22.391 2.273 1 98.56 57 ASP B N 1
ATOM 1481 C CA . ASP B 1 57 ? 3.43 -22.438 3.729 1 98.56 57 ASP B CA 1
ATOM 1482 C C . ASP B 1 57 ? 4.289 -21.359 4.379 1 98.56 57 ASP B C 1
ATOM 1484 O O . ASP B 1 57 ? 5.414 -21.109 3.939 1 98.56 57 ASP B O 1
ATOM 1488 N N . ASN B 1 58 ? 3.766 -20.672 5.363 1 98.44 58 ASN B N 1
ATOM 1489 C CA . ASN B 1 58 ? 4.484 -19.797 6.281 1 98.44 58 ASN B CA 1
ATOM 1490 C C . ASN B 1 58 ? 4.918 -18.5 5.602 1 98.44 58 ASN B C 1
ATOM 1492 O O . ASN B 1 58 ? 5.824 -17.812 6.082 1 98.44 58 ASN B O 1
ATOM 1496 N N . VAL B 1 59 ? 4.363 -18.266 4.477 1 98.81 59 VAL B N 1
ATOM 1497 C CA . VAL B 1 59 ? 4.637 -16.984 3.824 1 98.81 59 VAL B CA 1
ATOM 1498 C C . VAL B 1 59 ? 4.02 -15.852 4.633 1 98.81 59 VAL B C 1
ATOM 1500 O O . VAL B 1 59 ? 2.908 -15.984 5.152 1 98.81 59 VAL B O 1
ATOM 1503 N N . GLN B 1 60 ? 4.742 -14.742 4.789 1 98.81 60 GLN B N 1
ATOM 1504 C CA . GLN B 1 60 ? 4.27 -13.523 5.434 1 98.81 60 GLN B CA 1
ATOM 1505 C C . GLN B 1 60 ? 4.223 -12.359 4.445 1 98.81 60 GLN B C 1
ATOM 1507 O O . GLN B 1 60 ? 5.227 -12.047 3.801 1 98.81 60 GLN B O 1
ATOM 1512 N N . ILE B 1 61 ? 3.09 -11.773 4.285 1 98.88 61 ILE B N 1
ATOM 1513 C CA . ILE B 1 61 ? 2.891 -10.609 3.42 1 98.88 61 ILE B CA 1
ATOM 1514 C C . ILE B 1 61 ? 2.484 -9.406 4.262 1 98.88 61 ILE B C 1
ATOM 1516 O O . ILE B 1 61 ? 1.48 -9.453 4.977 1 98.88 61 ILE B O 1
ATOM 1520 N N . GLY B 1 62 ? 3.26 -8.312 4.203 1 98.69 62 GLY B N 1
ATOM 1521 C CA . GLY B 1 62 ? 2.943 -7.094 4.93 1 98.69 62 GLY B CA 1
ATOM 1522 C C . GLY B 1 62 ? 1.648 -6.445 4.473 1 98.69 62 GLY B C 1
ATOM 1523 O O . GLY B 1 62 ? 0.959 -6.977 3.598 1 98.69 62 GLY B O 1
ATOM 1524 N N . SER B 1 63 ? 1.321 -5.328 5.145 1 98.62 63 SER B N 1
ATOM 1525 C CA . SER B 1 63 ? 0.108 -4.594 4.805 1 98.62 63 SER B CA 1
ATOM 1526 C C . SER B 1 63 ? 0.296 -3.771 3.533 1 98.62 63 SER B C 1
ATOM 1528 O O . SER B 1 63 ? 1.426 -3.467 3.146 1 98.62 63 SER B O 1
ATOM 1530 N N . HIS B 1 64 ? -0.825 -3.479 2.842 1 98.88 64 HIS B N 1
ATOM 1531 C CA . HIS B 1 64 ? -0.854 -2.551 1.716 1 98.88 64 HIS B CA 1
ATOM 1532 C C . HIS B 1 64 ? -0.071 -3.1 0.528 1 98.88 64 HIS B C 1
ATOM 1534 O O . HIS B 1 64 ? 0.566 -2.34 -0.204 1 98.88 64 HIS B O 1
ATOM 1540 N N . CYS B 1 65 ? 0.007 -4.402 0.375 1 98.94 65 CYS B N 1
ATOM 1541 C CA . CYS B 1 65 ? 0.678 -4.988 -0.779 1 98.94 65 CYS B CA 1
ATOM 1542 C C . CYS B 1 65 ? -0.302 -5.219 -1.923 1 98.94 65 CYS B C 1
ATOM 1544 O O . CYS B 1 65 ? -1.518 -5.188 -1.721 1 98.94 65 CYS B O 1
ATOM 1546 N N . SER B 1 66 ? 0.211 -5.285 -3.113 1 98.88 66 SER B N 1
ATOM 1547 C CA . SER B 1 66 ? -0.531 -5.668 -4.312 1 98.88 66 SER B CA 1
ATOM 1548 C C . SER B 1 66 ? 0.134 -6.84 -5.023 1 98.88 66 SER B C 1
ATOM 1550 O O . SER B 1 66 ? 1.311 -6.77 -5.387 1 98.88 66 SER B O 1
ATOM 1552 N N . ILE B 1 67 ? -0.575 -7.969 -5.152 1 98.81 67 ILE B N 1
ATOM 1553 C CA . ILE B 1 67 ? -0.118 -9.164 -5.855 1 98.81 67 ILE B CA 1
ATOM 1554 C C . ILE B 1 67 ? -0.959 -9.375 -7.113 1 98.81 67 ILE B C 1
ATOM 1556 O O . ILE B 1 67 ? -2.111 -9.805 -7.031 1 98.81 67 ILE B O 1
ATOM 1560 N N . TYR B 1 68 ? -0.395 -9.062 -8.266 1 98.12 68 TYR B N 1
ATOM 1561 C CA . TYR B 1 68 ? -1.146 -9.047 -9.516 1 98.12 68 TYR B CA 1
ATOM 1562 C C . TYR B 1 68 ? -0.702 -10.18 -10.43 1 98.12 68 TYR B C 1
ATOM 1564 O O . TYR B 1 68 ? 0.421 -10.164 -10.945 1 98.12 68 TYR B O 1
ATOM 1572 N N . SER B 1 69 ? -1.642 -11.07 -10.711 1 98.75 69 SER B N 1
ATOM 1573 C CA . SER B 1 69 ? -1.319 -12.039 -11.75 1 98.75 69 SER B CA 1
ATOM 1574 C C . SER B 1 69 ? -1.613 -11.484 -13.133 1 98.75 69 SER B C 1
ATOM 1576 O O . SER B 1 69 ? -1.311 -12.117 -14.148 1 98.75 69 SER B O 1
ATOM 1578 N N . VAL B 1 70 ? -2.232 -10.266 -13.203 1 98.06 70 VAL B N 1
ATOM 1579 C CA . VAL B 1 70 ? -2.508 -9.562 -14.453 1 98.06 70 VAL B CA 1
ATOM 1580 C C . VAL B 1 70 ? -2.348 -8.055 -14.242 1 98.06 70 VAL B C 1
ATOM 1582 O O . VAL B 1 70 ? -2.773 -7.516 -13.219 1 98.06 70 VAL B O 1
ATOM 1585 N N . SER B 1 71 ? -1.649 -7.422 -15.188 1 94.5 71 SER B N 1
ATOM 1586 C CA . SER B 1 71 ? -1.53 -5.969 -15.203 1 94.5 71 SER B CA 1
ATOM 1587 C C . SER B 1 71 ? -2.496 -5.344 -16.203 1 94.5 71 SER B C 1
ATOM 1589 O O . SER B 1 71 ? -2.438 -5.637 -17.391 1 94.5 71 SER B O 1
ATOM 1591 N N . THR B 1 72 ? -3.297 -4.535 -15.703 1 88.94 72 THR B N 1
ATOM 1592 C CA . THR B 1 72 ? -4.258 -3.893 -16.594 1 88.94 72 THR B CA 1
ATOM 1593 C C . THR B 1 72 ? -3.594 -2.77 -17.375 1 88.94 72 THR B C 1
ATOM 1595 O O . THR B 1 72 ? -4.176 -2.246 -18.328 1 88.94 72 THR B O 1
ATOM 1598 N N . ILE B 1 73 ? -2.473 -2.373 -16.922 1 87.25 73 ILE B N 1
ATOM 1599 C CA . ILE B 1 73 ? -1.767 -1.27 -17.562 1 87.25 73 ILE B CA 1
ATOM 1600 C C . ILE B 1 73 ? -1.183 -1.735 -18.906 1 87.25 73 ILE B C 1
ATOM 1602 O O . ILE B 1 73 ? -1.408 -1.107 -19.938 1 87.25 73 ILE B O 1
ATOM 1606 N N . ASP B 1 74 ? -0.473 -2.871 -18.875 1 90.56 74 ASP B N 1
ATOM 1607 C CA . ASP B 1 74 ? 0.192 -3.332 -20.094 1 90.56 74 ASP B CA 1
ATOM 1608 C C . ASP B 1 74 ? -0.273 -4.734 -20.484 1 90.56 74 ASP B C 1
ATOM 1610 O O . ASP B 1 74 ? 0.299 -5.363 -21.375 1 90.56 74 ASP B O 1
ATOM 1614 N N . ASP B 1 75 ? -1.181 -5.3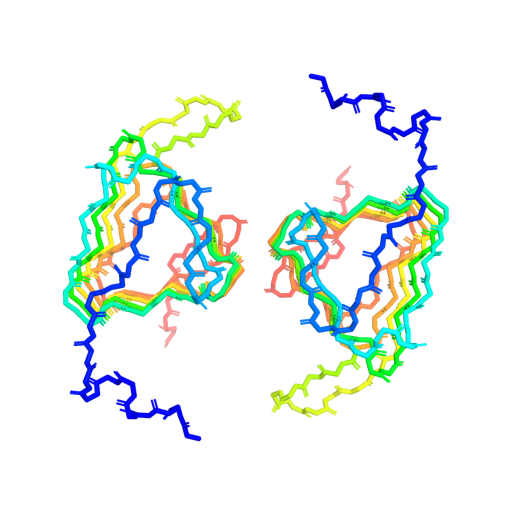44 -19.734 1 93.62 75 ASP B N 1
ATOM 1615 C CA . ASP B 1 75 ? -1.815 -6.637 -19.969 1 93.62 75 ASP B CA 1
ATOM 1616 C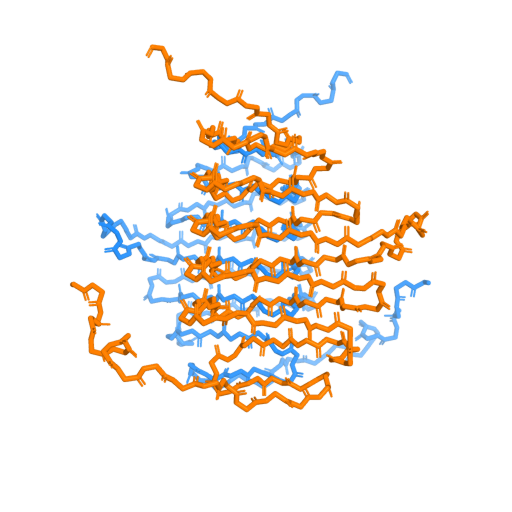 C . ASP B 1 75 ? -0.827 -7.781 -19.766 1 93.62 75 ASP B C 1
ATOM 1618 O O . ASP B 1 75 ? -0.997 -8.867 -20.328 1 93.62 75 ASP B O 1
ATOM 1622 N N . LYS B 1 76 ? 0.218 -7.43 -19.141 1 96.69 76 LYS B N 1
ATOM 1623 C CA . LYS B 1 76 ? 1.104 -8.523 -18.75 1 96.69 76 LYS B CA 1
ATOM 1624 C C . LYS B 1 76 ? 0.379 -9.516 -17.844 1 96.69 76 LYS B C 1
ATOM 1626 O O . LYS B 1 76 ? -0.374 -9.117 -16.953 1 96.69 76 LYS B O 1
ATOM 1631 N N . GLN B 1 77 ? 0.577 -10.781 -18.109 1 98.44 77 GLN B N 1
ATOM 1632 C CA . GLN B 1 77 ? -0.07 -11.867 -17.375 1 98.44 77 GLN B CA 1
ATOM 1633 C C . GLN B 1 77 ? 0.946 -12.914 -16.938 1 98.44 77 GLN B C 1
ATOM 1635 O O . GLN B 1 77 ? 1.966 -13.117 -17.594 1 98.44 77 GLN B O 1
ATOM 1640 N N . GLY B 1 78 ? 0.735 -13.492 -15.859 1 98.69 78 GLY B N 1
ATOM 1641 C CA . GLY B 1 78 ? 1.586 -14.594 -15.422 1 98.69 78 GLY B CA 1
ATOM 1642 C C . GLY B 1 78 ? 1.295 -15.047 -14.008 1 98.69 78 GLY B C 1
ATOM 1643 O O . GLY B 1 78 ? 0.889 -14.25 -13.164 1 98.69 78 GLY B O 1
ATOM 1644 N N . ARG B 1 79 ? 1.539 -16.297 -13.789 1 98.88 79 ARG B N 1
ATOM 1645 C CA . ARG B 1 79 ? 1.371 -16.875 -12.461 1 98.88 79 ARG B CA 1
ATOM 1646 C C . ARG B 1 79 ? 2.406 -16.312 -11.484 1 98.88 79 ARG B C 1
ATOM 1648 O O . ARG B 1 79 ? 3.574 -16.156 -11.844 1 98.88 79 ARG B O 1
ATOM 1655 N N . ILE B 1 80 ? 1.975 -16.031 -10.289 1 98.94 80 ILE B N 1
ATOM 1656 C CA . ILE B 1 80 ? 2.881 -15.633 -9.219 1 98.94 80 ILE B CA 1
ATOM 1657 C C . ILE B 1 80 ? 3.059 -16.781 -8.234 1 98.94 80 ILE B C 1
ATOM 1659 O O . ILE B 1 80 ? 2.09 -17.469 -7.887 1 98.94 80 ILE B O 1
ATOM 1663 N N . VAL B 1 81 ? 4.273 -17.016 -7.855 1 99 81 VAL B N 1
ATOM 1664 C CA . VAL B 1 81 ? 4.551 -18.016 -6.832 1 99 81 VAL B CA 1
ATOM 1665 C C . VAL B 1 81 ? 5.352 -17.375 -5.695 1 99 81 VAL B C 1
ATOM 1667 O O . VAL B 1 81 ? 6.441 -16.844 -5.914 1 99 81 VAL B O 1
ATOM 1670 N N . LEU B 1 82 ? 4.793 -17.375 -4.52 1 99 82 LEU B N 1
ATOM 1671 C CA . LEU B 1 82 ? 5.508 -17.047 -3.289 1 99 82 LEU B CA 1
ATOM 1672 C C . LEU B 1 82 ? 5.895 -18.312 -2.533 1 99 82 LEU B C 1
ATOM 1674 O O . LEU B 1 82 ? 5.039 -18.969 -1.924 1 99 82 LEU B O 1
ATOM 1678 N N . GLU B 1 83 ? 7.18 -18.641 -2.57 1 98.94 83 GLU B N 1
ATOM 1679 C CA . GLU B 1 83 ? 7.617 -19.922 -2.039 1 98.94 83 GLU B CA 1
ATOM 1680 C C . GLU B 1 83 ? 7.734 -19.875 -0.518 1 98.94 83 GLU B C 1
ATOM 1682 O O . GLU B 1 83 ? 7.727 -18.797 0.082 1 98.94 83 GLU B O 1
ATOM 1687 N N . LYS B 1 84 ? 7.871 -21.031 -0.017 1 98.81 84 LYS B N 1
ATOM 1688 C CA . LYS B 1 84 ? 7.777 -21.281 1.419 1 98.81 84 LYS B CA 1
ATOM 1689 C C . LYS B 1 84 ? 8.656 -20.312 2.201 1 98.81 84 LYS B C 1
ATOM 1691 O O . LYS B 1 84 ? 9.812 -20.078 1.836 1 98.81 84 LYS B O 1
ATOM 1696 N N . ASN B 1 85 ? 8.109 -19.703 3.203 1 98.81 85 ASN B N 1
ATOM 1697 C CA . ASN B 1 85 ? 8.797 -18.922 4.227 1 98.81 85 ASN B CA 1
ATOM 1698 C C . ASN B 1 85 ? 9.281 -17.578 3.678 1 98.81 85 ASN B C 1
ATOM 1700 O O . ASN B 1 85 ? 10.031 -16.875 4.344 1 98.81 85 ASN B O 1
ATOM 1704 N N . CYS B 1 86 ? 8.977 -17.219 2.439 1 98.81 86 CYS B N 1
ATOM 1705 C CA . CYS B 1 86 ? 9.406 -15.906 1.995 1 98.81 86 CYS B CA 1
ATOM 1706 C C . CYS B 1 86 ? 8.594 -14.812 2.682 1 98.81 86 CYS B C 1
ATOM 1708 O O . CYS B 1 86 ? 7.559 -15.086 3.287 1 98.81 86 CYS B O 1
ATOM 1710 N N . LYS B 1 87 ? 9.086 -13.594 2.709 1 98.94 87 LYS B N 1
ATOM 1711 C CA . LYS B 1 87 ? 8.484 -12.438 3.357 1 98.94 87 LYS B CA 1
ATOM 1712 C C . LYS B 1 87 ? 8.422 -11.242 2.408 1 98.94 87 LYS B C 1
ATOM 1714 O O . LYS B 1 87 ? 9.414 -10.906 1.765 1 98.94 87 LYS B O 1
ATOM 1719 N N . ILE B 1 88 ? 7.281 -10.727 2.299 1 98.94 88 ILE B N 1
ATOM 1720 C CA . ILE B 1 88 ? 7.066 -9.547 1.476 1 98.94 88 ILE B CA 1
ATOM 1721 C C . ILE B 1 88 ? 6.805 -8.336 2.371 1 98.94 88 ILE B C 1
ATOM 1723 O O . ILE B 1 88 ? 5.82 -8.305 3.111 1 98.94 88 ILE B O 1
ATOM 1727 N N . GLY B 1 89 ? 7.652 -7.281 2.268 1 98.81 89 GLY B N 1
ATOM 1728 C CA . GLY B 1 89 ? 7.496 -6.082 3.072 1 98.81 89 GLY B CA 1
ATOM 1729 C C . GLY B 1 89 ? 6.277 -5.262 2.691 1 98.81 89 GLY B C 1
ATOM 1730 O O . GLY B 1 89 ? 5.797 -5.344 1.56 1 98.81 89 GLY B O 1
ATOM 1731 N N . SER B 1 90 ? 5.848 -4.457 3.658 1 98.62 90 SER B N 1
ATOM 1732 C CA . SER B 1 90 ? 4.645 -3.65 3.467 1 98.62 90 SER B CA 1
ATOM 1733 C C . SER B 1 90 ? 4.781 -2.73 2.26 1 98.62 90 SER B C 1
ATOM 1735 O O . SER B 1 90 ? 5.895 -2.342 1.892 1 98.62 90 SER B O 1
ATOM 1737 N N . HIS B 1 91 ? 3.59 -2.41 1.622 1 98.88 91 HIS B N 1
ATOM 1738 C CA . HIS B 1 91 ? 3.504 -1.458 0.521 1 98.88 91 HIS B CA 1
ATOM 1739 C C . HIS B 1 91 ? 4.293 -1.941 -0.69 1 98.88 91 HIS B C 1
ATOM 1741 O O . HIS B 1 91 ? 4.781 -1.132 -1.482 1 98.88 91 HIS B O 1
ATOM 1747 N N . SER B 1 92 ? 4.492 -3.234 -0.862 1 98.88 92 SER B N 1
ATOM 1748 C CA . SER B 1 92 ? 5.219 -3.777 -2.008 1 98.88 92 SER B CA 1
ATOM 1749 C C . SER B 1 92 ? 4.258 -4.344 -3.049 1 98.88 92 SER B C 1
ATOM 1751 O O . SER B 1 92 ? 3.123 -4.699 -2.729 1 98.88 92 SER B O 1
ATOM 1753 N N . THR B 1 93 ? 4.676 -4.34 -4.293 1 98.88 93 THR B N 1
ATOM 1754 C CA . THR B 1 93 ? 3.906 -4.879 -5.41 1 98.88 93 THR B CA 1
ATOM 1755 C C . THR B 1 93 ? 4.664 -6.012 -6.098 1 98.88 93 THR B C 1
ATOM 1757 O O . THR B 1 93 ? 5.852 -5.875 -6.398 1 98.88 93 THR B O 1
ATOM 1760 N N . ILE B 1 94 ? 4.027 -7.16 -6.266 1 98.94 94 ILE B N 1
ATOM 1761 C CA . ILE B 1 94 ? 4.559 -8.281 -7.039 1 98.94 94 ILE B CA 1
ATOM 1762 C C . ILE B 1 94 ? 3.859 -8.344 -8.398 1 98.94 94 ILE B C 1
ATOM 1764 O O . ILE B 1 94 ? 2.639 -8.5 -8.469 1 98.94 94 ILE B O 1
ATOM 1768 N N . MET B 1 95 ? 4.594 -8.25 -9.445 1 98.75 95 MET B N 1
ATOM 1769 C CA . MET B 1 95 ? 4.039 -8.141 -10.789 1 98.75 95 MET B CA 1
ATOM 1770 C C . MET B 1 95 ? 3.818 -9.523 -11.398 1 98.75 95 MET B C 1
ATOM 1772 O O . MET B 1 95 ? 4.332 -10.523 -10.891 1 98.75 95 MET B O 1
ATOM 1776 N N . PRO B 1 96 ? 3.1 -9.578 -12.492 1 98.81 96 PRO B N 1
ATOM 1777 C CA . PRO B 1 96 ? 2.742 -10.875 -13.07 1 98.81 96 PRO B CA 1
ATOM 1778 C C . PRO B 1 96 ? 3.965 -11.711 -13.445 1 98.81 96 PRO B C 1
ATOM 1780 O O . PRO B 1 96 ? 4.926 -11.18 -14.016 1 98.81 96 PRO B O 1
ATOM 1783 N N . GLY B 1 97 ? 3.885 -12.984 -13.156 1 98.81 97 GLY B N 1
ATOM 1784 C CA . GLY B 1 97 ? 4.891 -13.922 -13.633 1 98.81 97 GLY B CA 1
ATOM 1785 C C . GLY B 1 97 ? 6.066 -14.062 -12.68 1 98.81 97 GLY B C 1
ATOM 1786 O O . GLY B 1 97 ? 7.008 -14.805 -12.953 1 98.81 97 GLY B O 1
ATOM 1787 N N . VAL B 1 98 ? 6.066 -13.422 -11.57 1 98.88 98 VAL B N 1
ATOM 1788 C CA . VAL B 1 98 ? 7.215 -13.352 -10.68 1 98.88 98 VAL B CA 1
ATOM 1789 C C . VAL B 1 98 ? 7.168 -14.508 -9.688 1 98.88 98 VAL B C 1
ATOM 1791 O O . VAL B 1 98 ? 6.105 -14.844 -9.164 1 98.88 98 VAL B O 1
ATOM 1794 N N . THR B 1 99 ? 8.273 -15.102 -9.422 1 98.94 99 THR B N 1
ATOM 1795 C CA . THR B 1 99 ? 8.477 -16.047 -8.344 1 98.94 99 THR B CA 1
ATOM 1796 C C . THR B 1 99 ? 9.375 -15.461 -7.258 1 98.94 99 THR B C 1
ATOM 1798 O O . THR B 1 99 ? 10.438 -14.914 -7.559 1 98.94 99 THR B O 1
ATOM 1801 N N . ILE B 1 100 ? 8.906 -15.461 -6.035 1 98.94 100 ILE B N 1
ATOM 1802 C CA . ILE B 1 100 ? 9.742 -15.148 -4.879 1 98.94 100 ILE B CA 1
ATOM 1803 C C . ILE B 1 100 ? 10.242 -16.438 -4.238 1 98.94 100 ILE B C 1
ATOM 1805 O O . ILE B 1 100 ? 9.445 -17.25 -3.76 1 98.94 100 ILE B O 1
ATOM 1809 N N . GLY B 1 101 ? 11.555 -16.625 -4.184 1 98.88 101 GLY B N 1
ATOM 1810 C CA . GLY B 1 101 ? 12.148 -17.875 -3.766 1 98.88 101 GLY B CA 1
ATOM 1811 C C . GLY B 1 101 ? 12.008 -18.141 -2.277 1 98.88 101 GLY B C 1
ATOM 1812 O O . GLY B 1 101 ? 11.773 -17.203 -1.499 1 98.88 101 GLY B O 1
ATOM 1813 N N . LYS B 1 102 ? 12.242 -19.422 -1.951 1 98.81 102 LYS B N 1
ATOM 1814 C CA . LYS B 1 102 ? 12.133 -19.859 -0.563 1 98.81 102 LYS B CA 1
ATOM 1815 C C . LYS B 1 102 ? 13.023 -19.016 0.35 1 98.81 102 LYS B C 1
ATOM 1817 O O . LYS B 1 102 ? 14.164 -18.703 0.003 1 98.81 102 LYS B O 1
ATO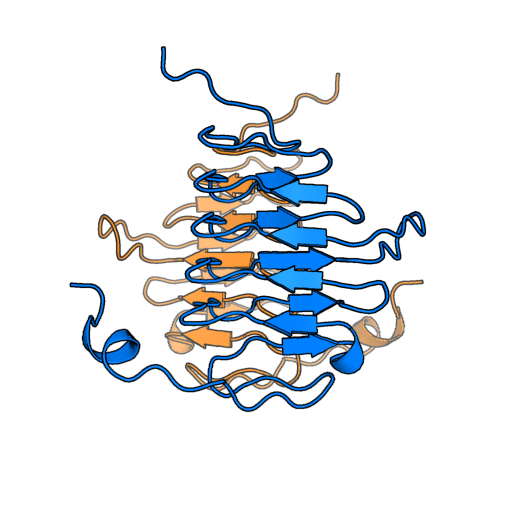M 1822 N N . ASN B 1 103 ? 12.5 -18.547 1.438 1 98.75 103 ASN B N 1
ATOM 1823 C CA . ASN B 1 103 ? 13.211 -17.812 2.482 1 98.75 103 ASN B CA 1
ATOM 1824 C C . ASN B 1 103 ? 13.648 -16.438 2.004 1 98.75 103 ASN B C 1
ATOM 1826 O O . ASN B 1 103 ? 14.367 -15.727 2.709 1 98.75 103 ASN B O 1
ATOM 1830 N N . ALA B 1 104 ? 13.32 -16.047 0.798 1 98.75 104 ALA B N 1
ATOM 1831 C CA . ALA B 1 104 ? 13.695 -14.719 0.315 1 98.75 104 ALA B CA 1
ATOM 1832 C C . ALA B 1 104 ? 12.93 -13.633 1.061 1 98.75 104 ALA B C 1
ATOM 1834 O O . ALA B 1 104 ? 11.828 -13.867 1.553 1 98.75 104 ALA B O 1
ATOM 1835 N N . VAL B 1 105 ? 13.531 -12.484 1.183 1 98.81 105 VAL B N 1
ATOM 1836 C CA . VAL B 1 105 ? 12.914 -11.328 1.829 1 98.81 105 VAL B CA 1
ATOM 1837 C C . VAL B 1 105 ? 12.859 -10.164 0.851 1 98.81 105 VAL B C 1
ATOM 1839 O O . VAL B 1 105 ? 13.867 -9.789 0.251 1 98.81 105 VAL B O 1
ATOM 1842 N N . VAL B 1 106 ? 11.711 -9.664 0.613 1 98.75 106 VAL B N 1
ATOM 1843 C CA . VAL B 1 106 ? 11.516 -8.43 -0.145 1 98.75 106 VAL B CA 1
ATOM 1844 C C . VAL B 1 106 ? 11.273 -7.266 0.813 1 98.75 106 VAL B C 1
ATOM 1846 O O . VAL B 1 106 ? 10.336 -7.305 1.618 1 98.75 106 VAL B O 1
ATOM 1849 N N . GLY B 1 107 ? 12.086 -6.23 0.775 1 98.06 107 GLY B N 1
ATOM 1850 C CA . GLY B 1 107 ? 11.93 -5.066 1.631 1 98.06 107 GLY B CA 1
ATOM 1851 C C . GLY B 1 107 ? 10.648 -4.301 1.368 1 98.06 107 GLY B C 1
ATOM 1852 O O . GLY B 1 107 ? 10 -4.5 0.337 1 98.06 107 GLY B O 1
ATOM 1853 N N . ALA B 1 108 ? 10.289 -3.469 2.342 1 98.12 108 ALA B N 1
ATOM 1854 C CA . ALA B 1 108 ? 9.086 -2.646 2.201 1 98.12 108 ALA B CA 1
ATOM 1855 C C . ALA B 1 108 ? 9.219 -1.685 1.022 1 98.12 108 ALA B C 1
ATOM 1857 O O . ALA B 1 108 ? 10.328 -1.381 0.58 1 98.12 108 ALA B O 1
ATOM 1858 N N . HIS B 1 109 ? 8.031 -1.298 0.494 1 98.56 109 HIS B N 1
ATOM 1859 C CA . HIS B 1 109 ? 7.969 -0.319 -0.585 1 98.56 109 HIS B CA 1
ATOM 1860 C C . HIS B 1 109 ? 8.75 -0.792 -1.805 1 98.56 109 HIS B C 1
ATOM 1862 O O . HIS B 1 109 ? 9.484 -0.013 -2.42 1 98.56 109 HIS B O 1
ATOM 1868 N N . SER B 1 110 ? 8.68 -2.092 -2.123 1 98.5 110 SER B N 1
ATOM 1869 C CA . SER B 1 110 ? 9.375 -2.633 -3.283 1 98.5 110 SER B CA 1
ATOM 1870 C C . SER B 1 110 ? 8.43 -2.844 -4.457 1 98.5 110 SER B C 1
ATOM 1872 O O . SER B 1 110 ? 7.254 -3.16 -4.262 1 98.5 110 SER B O 1
ATOM 1874 N N . PHE B 1 111 ? 8.93 -2.623 -5.617 1 98.62 111 PHE B N 1
ATOM 1875 C CA . PHE B 1 111 ? 8.258 -2.955 -6.867 1 98.62 111 PHE B CA 1
ATOM 1876 C C . PHE B 1 111 ? 8.977 -4.094 -7.578 1 98.62 111 PHE B C 1
ATOM 1878 O O . PHE B 1 111 ? 10.039 -3.893 -8.172 1 98.62 111 PHE B O 1
ATOM 1885 N N . VAL B 1 112 ? 8.43 -5.293 -7.566 1 98.75 112 VAL B N 1
ATOM 1886 C CA . VAL B 1 112 ? 9.125 -6.496 -8.008 1 98.75 112 VAL B CA 1
ATOM 1887 C C . VAL B 1 112 ? 8.648 -6.891 -9.406 1 98.75 112 VAL B C 1
ATOM 1889 O O . VAL B 1 112 ? 7.484 -7.262 -9.586 1 98.75 112 VAL B O 1
ATOM 1892 N N . THR B 1 113 ? 9.531 -6.887 -10.305 1 98.06 113 THR B N 1
ATOM 1893 C CA . THR B 1 113 ? 9.164 -7.141 -11.695 1 98.06 113 THR B CA 1
ATOM 1894 C C . THR B 1 113 ? 9.891 -8.367 -12.234 1 98.06 113 THR B C 1
ATOM 1896 O O . THR B 1 113 ? 9.664 -8.781 -13.367 1 98.06 113 THR B O 1
ATOM 1899 N N . SER B 1 114 ? 10.836 -8.883 -11.445 1 98.25 114 SER B N 1
ATOM 1900 C CA . SER B 1 114 ? 11.578 -10.086 -11.812 1 98.25 114 SER B CA 1
ATOM 1901 C C . SER B 1 114 ? 11.727 -11.031 -10.625 1 98.25 114 SER B C 1
ATOM 1903 O O . SER B 1 114 ? 11.531 -10.625 -9.477 1 98.25 114 SER B O 1
ATOM 1905 N N . ASP B 1 115 ? 12.055 -12.227 -10.953 1 98.81 115 ASP B N 1
ATOM 1906 C CA . ASP B 1 115 ? 12.172 -13.242 -9.914 1 98.81 115 ASP B CA 1
ATOM 1907 C C . ASP B 1 115 ? 13.211 -12.844 -8.867 1 98.81 115 ASP B C 1
ATOM 1909 O O . ASP B 1 115 ? 14.219 -12.211 -9.195 1 98.81 115 ASP B O 1
ATOM 1913 N N . ILE B 1 116 ? 12.953 -13.219 -7.613 1 98.75 116 ILE B N 1
ATOM 1914 C CA . ILE B 1 116 ? 13.906 -13.086 -6.512 1 98.75 116 ILE B CA 1
ATOM 1915 C C . ILE B 1 116 ? 14.391 -14.469 -6.082 1 98.75 116 ILE B C 1
ATOM 1917 O O . ILE B 1 116 ? 13.594 -15.312 -5.66 1 98.75 116 ILE B O 1
ATOM 1921 N N . PRO B 1 117 ? 15.68 -14.766 -6.172 1 98.44 117 PRO B N 1
ATOM 1922 C CA . PRO B 1 117 ? 16.188 -16.094 -5.828 1 98.44 117 PRO B CA 1
ATOM 1923 C C . PRO B 1 117 ? 15.992 -16.438 -4.352 1 98.44 117 PRO B C 1
ATOM 1925 O O . PRO B 1 117 ? 15.891 -15.539 -3.514 1 98.44 117 PRO B O 1
ATOM 1928 N N . ALA B 1 118 ? 16.047 -17.734 -4.094 1 98.5 118 ALA B N 1
ATOM 1929 C CA . ALA B 1 118 ? 15.953 -18.219 -2.721 1 98.5 118 ALA B CA 1
ATOM 1930 C C . ALA B 1 118 ? 17.094 -17.672 -1.869 1 98.5 118 ALA B C 1
ATOM 1932 O O . ALA B 1 118 ? 18.188 -17.422 -2.375 1 98.5 118 ALA B O 1
ATOM 1933 N N . ASP B 1 119 ? 16.75 -17.438 -0.623 1 98.25 119 ASP B N 1
ATOM 1934 C CA . ASP B 1 119 ? 17.734 -17.109 0.395 1 98.25 119 ASP B CA 1
ATOM 1935 C C . ASP B 1 119 ? 18.453 -15.797 0.058 1 98.25 119 ASP B C 1
ATOM 1937 O O . ASP B 1 119 ? 19.656 -15.656 0.292 1 98.25 119 ASP B O 1
ATOM 1941 N N . THR B 1 120 ? 17.734 -14.867 -0.588 1 98.06 120 THR B N 1
ATOM 1942 C CA . THR B 1 120 ? 18.281 -13.555 -0.888 1 98.06 120 THR B CA 1
ATOM 1943 C C . THR B 1 120 ? 17.391 -12.453 -0.324 1 98.06 120 THR B C 1
ATOM 1945 O O . THR B 1 120 ? 16.266 -12.727 0.121 1 98.06 120 THR B O 1
ATOM 1948 N N . VAL B 1 121 ? 17.906 -11.281 -0.219 1 98.31 121 VAL B N 1
ATOM 1949 C CA . VAL B 1 121 ? 17.172 -10.078 0.142 1 98.31 121 VAL B CA 1
ATOM 1950 C C . VAL B 1 121 ? 17.141 -9.117 -1.043 1 98.31 121 VAL B C 1
ATOM 1952 O O . VAL B 1 121 ? 18.156 -8.875 -1.682 1 98.31 121 VAL B O 1
ATOM 1955 N N . ALA B 1 122 ? 15.984 -8.641 -1.389 1 98.25 122 ALA B N 1
ATOM 1956 C CA . ALA B 1 122 ? 15.82 -7.672 -2.465 1 98.25 122 ALA B CA 1
ATOM 1957 C C . ALA B 1 122 ? 15 -6.469 -1.996 1 98.25 122 ALA B C 1
ATOM 1959 O O . ALA B 1 122 ? 14.219 -6.574 -1.049 1 98.25 122 ALA B O 1
ATOM 1960 N N . ALA B 1 123 ? 15.148 -5.309 -2.588 1 97.81 123 ALA B N 1
ATOM 1961 C CA . ALA B 1 123 ? 14.367 -4.109 -2.297 1 97.81 123 ALA B CA 1
ATOM 1962 C C . ALA B 1 123 ? 14.531 -3.066 -3.4 1 97.81 123 ALA B C 1
ATOM 1964 O O . ALA B 1 123 ? 15.469 -3.133 -4.191 1 97.81 123 ALA B O 1
ATOM 1965 N N . GLY B 1 124 ? 13.492 -2.193 -3.396 1 96 124 GLY B N 1
ATOM 1966 C CA . GLY B 1 124 ? 13.633 -1.046 -4.277 1 96 124 GLY B CA 1
ATOM 1967 C C . GLY B 1 124 ? 12.57 -0.99 -5.359 1 96 124 GLY B C 1
ATOM 1968 O O . GLY B 1 124 ? 11.68 -1.837 -5.402 1 96 124 GLY B O 1
ATOM 1969 N N . VAL B 1 125 ? 12.688 0.09 -6.305 1 95.69 125 VAL B N 1
ATOM 1970 C CA . VAL B 1 125 ? 11.742 0.368 -7.379 1 95.69 125 VAL B CA 1
ATOM 1971 C C . VAL B 1 125 ? 12.508 0.645 -8.672 1 95.69 125 VAL B C 1
ATOM 1973 O O . VAL B 1 125 ? 13 1.755 -8.891 1 95.69 125 VAL B O 1
ATOM 1976 N N . PRO B 1 126 ? 12.766 -0.262 -9.477 1 95.81 126 PRO B N 1
ATOM 1977 C CA . PRO B 1 126 ? 12.422 -1.679 -9.328 1 95.81 126 PRO B CA 1
ATOM 1978 C C . PRO B 1 126 ? 13.312 -2.396 -8.312 1 95.81 126 PRO B C 1
ATOM 1980 O O . PRO B 1 126 ? 14.422 -1.939 -8.031 1 95.81 126 PRO B O 1
ATOM 1983 N N . ALA B 1 127 ? 12.773 -3.482 -7.809 1 96.62 127 ALA B N 1
ATOM 1984 C CA . ALA B 1 127 ? 13.5 -4.234 -6.785 1 96.62 127 ALA B CA 1
ATOM 1985 C C . ALA B 1 127 ? 14.742 -4.902 -7.367 1 96.62 127 ALA B C 1
ATOM 1987 O O . ALA B 1 127 ? 14.711 -5.418 -8.492 1 96.62 127 ALA B O 1
ATOM 1988 N N . SER B 1 128 ? 15.805 -4.867 -6.645 1 96.19 128 SER B N 1
ATOM 1989 C CA . SER B 1 128 ? 17.047 -5.57 -6.953 1 96.19 128 SER B CA 1
ATOM 1990 C C . SER B 1 128 ? 17.625 -6.25 -5.719 1 96.19 128 SER B C 1
ATOM 1992 O O . SER B 1 128 ? 17.312 -5.859 -4.59 1 96.19 128 SER B O 1
ATOM 1994 N N . ILE B 1 129 ? 18.375 -7.324 -6.008 1 96 129 ILE B N 1
ATOM 1995 C CA . ILE B 1 129 ? 19 -8.047 -4.906 1 96 129 ILE B CA 1
ATOM 1996 C C . ILE B 1 129 ? 19.969 -7.133 -4.168 1 96 129 ILE B C 1
ATOM 1998 O O . ILE B 1 129 ? 20.734 -6.402 -4.789 1 96 129 ILE B O 1
ATOM 2002 N N . ILE B 1 130 ? 19.844 -7.016 -2.836 1 90.69 130 ILE B N 1
ATOM 2003 C CA . ILE B 1 130 ? 20.734 -6.223 -2.002 1 90.69 130 ILE B CA 1
ATOM 2004 C C . ILE B 1 130 ? 21.812 -7.129 -1.396 1 90.69 130 ILE B C 1
ATOM 2006 O O . ILE B 1 130 ? 21.516 -8.242 -0.962 1 90.69 130 ILE B O 1
ATOM 2010 N N . GLN B 1 131 ? 23.078 -7.082 -1.88 1 71.62 131 GLN B N 1
ATOM 2011 C CA . GLN B 1 131 ? 24.188 -7.891 -1.377 1 71.62 131 GLN B CA 1
ATOM 2012 C C . GLN B 1 131 ? 24.469 -7.578 0.089 1 71.62 131 GLN B C 1
ATOM 2014 O O . GLN B 1 131 ? 24.422 -6.422 0.506 1 71.62 131 GLN B O 1
ATOM 2019 N N . ASN B 1 132 ? 24.047 -8.445 1.041 1 54.31 132 ASN B N 1
ATOM 2020 C CA . ASN B 1 132 ? 24.703 -8.328 2.346 1 54.31 132 ASN B CA 1
ATOM 2021 C C . ASN B 1 132 ? 26.188 -8.031 2.211 1 54.31 132 ASN B C 1
ATOM 2023 O O . ASN B 1 132 ? 26.891 -8.703 1.464 1 54.31 132 ASN B O 1
ATOM 2027 N N . GLY B 1 133 ? 26.625 -6.77 2.127 1 40.56 133 GLY B N 1
ATOM 2028 C CA . GLY B 1 133 ? 28.062 -6.707 2.326 1 40.56 133 GLY B CA 1
ATOM 2029 C C . GLY B 1 133 ? 28.578 -7.789 3.258 1 40.56 133 GLY B C 1
ATOM 2030 O O . GLY B 1 133 ? 27.812 -8.344 4.055 1 40.56 133 GLY B O 1
#

Nearest PDB structures (foldseek):
  3ect-assembly1_A  TM=9.272E-01  e=1.240E-06  Vibrio cholerae
  3vbl-assembly1_A  TM=7.994E-01  e=3.312E-06  Bacillus cereus SJ1
  3vbk-assembly1_E  TM=7.186E-01  e=1.240E-06  Bacillus cereus SJ1
  3jqy-assembly1_A  TM=7.826E-01  e=9.865E-06  Escherichia coli
  3mc4-assembly1_A  TM=6.259E-01  e=2.938E-05  Brucella abortus 2308

Sequence (266 aa):
MPDKSRFEHWEYPEIKDGALTKFNWLVQNKAGLELGYRVDIGAFTYINARFGVIIEDNVQIGSHCSIYSVSTIDDKQGRIVLEKNCKIGSHSTIMPGVTIGKNAVVGAHSFVTSDIPADTVAAGVPASIIQNGMPDKSRFEHWEYPEIKDGALTKFNWLVQNKAGLELGYRVDIGAFTYINARFGVIIEDNVQIGSHCSIYSVSTIDDKQGRIVLEKNCKIGSHSTIMPGVTIGKNAVVGAHSFVTSDIPADTVAAGVPASIIQNG

pLDDT: mean 93.5, std 13.99, range [28.36, 99.0]

Secondary structure (DSSP, 8-state):
---THHHHT--PPP--TTSB-TTS-EEESGGGEEE-TT-EE-TT-EEE-TT-EEE-TT-EE-TT-EEESB-TTT--B--EEE-TT-EE-TT-EEPTT-EEPTT-EEPTT-EE-S-B-TT-EEEETTEEEE---/---THHHHT--PPP--TTSB-TTS-EEESGGGEEE-TT-EE-TT-EEE-TT-EEE-TT-EE-TT-EEESB-TTT--B--EEE-TT-EE-TT-EEPTT-EEPTT-EEPSS-EE-S-B-TT-EEEETTEEE----

Radius of gyration: 18.46 Å; Cα contacts (8 Å, |Δi|>4): 819; chains: 2; bounding box: 48×46×41 Å

Foldseek 3Di:
DPPVVCQVDDDDFDADAPDATPQQEHEHPCVQEAAEASEAAHHLEYHYRNVHEYEYHQEYEYYNEYEYQADPVVGDHAYEYEDANEYEEANEYDYHHEYEEHNEYEYHNEYEDYYHYHPFYWYDDPIDTDPPD/DPPVVCQVDDDDFDADAPDATPQQEHEHPCVQEAAEASEAAHHLEYHYRNVHEYEYHQEYEYYNEYEYQADPVVGDHAYEYEDANEYEEANEYDYHHEYEEHNEYEYHNEYEDYYHYHPFYWYDDPIDTDPPD

Solvent-accessible surface area (backbone atoms only — not comparable to full-atom values): 12730 Å² total; per-residue (Å²): 123,79,73,62,66,59,66,78,65,61,68,86,76,74,80,50,70,67,33,70,28,99,62,43,25,34,32,34,48,47,88,29,51,45,78,40,57,67,53,44,73,26,44,36,20,42,33,36,11,77,50,25,30,39,36,30,39,45,21,37,36,32,34,22,21,38,41,27,7,55,34,88,86,80,64,45,64,21,44,28,36,38,29,42,47,16,36,40,26,35,22,18,36,42,36,40,50,26,38,39,22,42,52,13,37,36,37,52,28,14,34,36,77,58,63,41,60,55,70,39,41,27,38,32,83,66,41,39,78,54,75,79,123,123,80,73,63,66,60,66,78,64,61,68,85,74,73,79,50,70,67,34,70,29,98,59,44,26,34,33,34,47,48,90,30,52,44,77,40,57,69,54,46,73,25,43,34,20,43,33,36,11,76,50,24,29,39,38,30,39,45,22,38,35,32,34,21,22,38,41,29,7,54,35,86,86,79,62,46,62,22,44,28,38,41,28,43,47,16,36,38,26,34,21,17,35,42,37,40,50,25,38,40,22,41,53,12,36,38,38,53,30,14,34,35,76,59,66,42,60,56,72,39,41,28,38,33,82,67,41,40,77,53,75,77,125

Organism: NCBI:txid1859131

InterPro domains:
  IPR001451 Hexapeptide repeat [PF00132] (80-113)
  IPR001451 Hexapeptide repeat [PF14602] (53-71)
  IPR011004 Trimeric LpxA-like superfamily [SSF51161] (8-130)
  IPR018357 Hexapeptide transferase, conserved site [PS00101] (88-116)
  IPR051159 Hexapeptide-repeat containing acetyltransferases [PTHR23416] (30-131)